Protein AF-A0A3D3KWR5-F1 (afdb_monomer)

Secondary structure (DSSP, 8-state):
-PPP--------TT-SS-GGGS-HHHHHHHHHHHHHHHHHHHHHHHHHH-GGGGG-HHHHHHHHHHHHHHHHHHHS-GGGS-GGGGGHHHHHHHHHHHHHHHHT-TT-GGGGGGGHHHHHHHHHT-SSHHHHHHHHHHHHHHHHHHHHHHHT---HHHHHHHHHHHHHHHHHHHHHHHHHHHHHHHHHHHHHHHHHHHHHHHHHHHHHHHHHHHHHH-SS--EEE-TTS-EEEE-HHHHHHHHHHS-TT-SS--GGGS-EE-TTSSSBPPGGGSHHHHHHTT--EEEEEEEESSGGG-EEEEEEE-

pLDDT: mean 85.19, std 12.63, range [37.47, 97.88]

Sequence (306 aa):
MSEPAAWTTGRLKFFRRPFHEYRLTDRVALSQTPLFVTTILTAFLMWAFFPGTMDNPLFVAFLVSQLGIMALCYVVPWDRLPYTSFLVIPLLDFVSIAVGKEGGQESLTGLSLLAVFPVIWLCASGYYPKASLWLSFLGPLAIIWVPLILRGDISGPSLAKSLLVPVMMLGIGVSVSVLTLSMMRQQRILEEKDDQLQASLRGTRRQEALLNSVLETVHLGVLAVDADGHDILMNRKQRANHELATPTDIEDPNESQLLVFAADRTTPVPVEDRPVRRAVLGETFTDYLVWLGAGKKQRAITTSAR

Solvent-accessible surface area (backbone atoms only — not comparable to full-atom values): 16985 Å² total; per-residue (Å²): 139,81,82,80,80,75,81,74,72,79,69,55,87,86,54,90,60,65,72,84,78,49,56,62,35,56,42,50,37,60,68,46,41,64,53,51,54,51,47,52,52,49,52,51,51,35,57,73,77,40,51,75,41,68,73,27,67,39,26,46,49,19,55,53,45,52,52,50,52,56,48,47,29,69,72,47,66,49,81,80,46,65,84,71,59,70,62,53,53,42,56,51,46,44,55,33,44,32,40,25,44,70,23,51,51,91,84,44,75,64,50,68,57,57,50,50,48,36,25,48,49,43,19,53,66,61,54,62,59,69,57,28,42,51,47,17,26,51,44,52,36,44,52,52,48,52,61,39,63,75,72,64,70,84,44,77,75,58,55,61,64,56,47,51,58,18,52,50,35,30,51,52,19,50,52,40,30,52,53,41,51,49,49,56,50,52,51,52,54,50,53,54,49,50,54,52,52,54,52,50,53,54,50,52,54,49,52,52,51,50,52,53,52,52,54,46,69,39,94,55,60,44,76,40,62,43,86,88,62,50,82,75,42,69,24,59,44,27,47,56,50,46,62,47,13,46,49,94,90,46,98,80,64,54,84,80,61,40,38,43,16,31,87,82,66,72,50,67,52,54,61,77,74,30,72,66,50,29,40,50,73,66,45,71,47,71,74,47,59,34,24,31,28,64,77,96,70,49,42,81,44,72,42,68,38,122

Foldseek 3Di:
DDDDPDPPPPPPVVDPDDLVPDDQLVNLLVLLVVLLVVLVVVVVCCCVPPVVLVVQVLLVQLNVLSVVLSVCSNPPPCVPDDVCVSLVSLVSNLVSLLSNVVSRPPPDPPSLVSNLSSLLVLLLVLPPLVVSLVCLQVSSLCSQVVVCVVVVVDDPVSVVVSRPSSVVSSVSSVVSNCVNVVVVVVVVVVVVVVVVVVVVVVVVVVVVVVVLVVQQPDCDWDFDADLVLHTPDTHPNVVVLQVQQDDPVDPDDDQQRGNKAAPVSPHHDHSCRRQSNCQSVVDFDFQHWIWGHDDPSIDIDGGGHD

Mean predicted aligned error: 12.83 Å

Structure (mmCIF, N/CA/C/O backbone):
data_AF-A0A3D3KWR5-F1
#
_entry.id   AF-A0A3D3KWR5-F1
#
loop_
_atom_site.group_PDB
_atom_site.id
_atom_site.type_symbol
_atom_site.label_atom_id
_atom_site.label_alt_id
_atom_site.label_comp_id
_atom_site.label_asym_id
_atom_site.label_entity_id
_atom_site.label_seq_id
_atom_site.pdbx_PDB_ins_code
_atom_site.Cartn_x
_atom_site.Cartn_y
_atom_site.Cartn_z
_atom_site.occupancy
_atom_site.B_iso_or_equiv
_atom_site.auth_seq_id
_atom_site.auth_comp_id
_atom_site.auth_asym_id
_atom_site.auth_atom_id
_atom_site.pdbx_PDB_model_num
ATOM 1 N N . MET A 1 1 ? -20.041 21.726 22.119 1.00 37.47 1 MET A N 1
ATOM 2 C CA . MET A 1 1 ? -20.013 20.511 21.278 1.00 37.47 1 MET A CA 1
ATOM 3 C C . MET A 1 1 ? -19.309 20.875 19.984 1.00 37.47 1 MET A C 1
ATOM 5 O O . MET A 1 1 ? -19.924 21.442 19.096 1.00 37.47 1 MET A O 1
ATOM 9 N N . SER A 1 2 ? -17.993 20.699 19.954 1.00 39.31 2 SER A N 1
ATOM 10 C CA . SER A 1 2 ? -17.133 21.019 18.815 1.00 39.31 2 SER A CA 1
ATOM 11 C C . SER A 1 2 ? -17.016 19.787 17.921 1.00 39.31 2 SER A C 1
ATOM 13 O O . SER A 1 2 ? -16.546 18.744 18.372 1.00 39.31 2 SER A O 1
ATOM 15 N N . GLU A 1 3 ? -17.481 19.896 16.677 1.00 39.09 3 GLU A N 1
ATOM 16 C CA . GLU A 1 3 ? -17.301 18.861 15.659 1.00 39.09 3 GLU A CA 1
ATOM 17 C C . GLU A 1 3 ? -15.805 18.570 15.448 1.00 39.09 3 GLU A C 1
ATOM 19 O O . GLU A 1 3 ? -15.010 19.511 15.336 1.00 39.09 3 GLU A O 1
ATOM 24 N N . PRO A 1 4 ? -15.376 17.298 15.376 1.00 47.47 4 PRO A N 1
ATOM 25 C CA . PRO A 1 4 ? -14.013 16.988 14.990 1.00 47.47 4 PRO A CA 1
ATOM 26 C C . PRO A 1 4 ? -13.858 17.268 13.494 1.00 47.47 4 PRO A C 1
ATOM 28 O O . PRO A 1 4 ? -14.532 16.664 12.660 1.00 47.47 4 PRO A O 1
ATOM 31 N N . ALA A 1 5 ? -12.957 18.197 13.169 1.00 42.09 5 ALA A N 1
ATOM 32 C CA . ALA A 1 5 ? -12.551 18.516 11.811 1.00 42.09 5 ALA A CA 1
ATOM 33 C C . ALA A 1 5 ? -12.189 17.227 11.059 1.00 42.09 5 ALA A C 1
ATOM 35 O O . ALA A 1 5 ? -11.158 16.600 11.312 1.00 42.09 5 ALA A O 1
ATOM 36 N N . ALA A 1 6 ? -13.066 16.824 10.139 1.00 42.78 6 ALA A N 1
ATOM 37 C CA . ALA A 1 6 ? -12.777 15.783 9.178 1.00 42.78 6 ALA A CA 1
ATOM 38 C C . ALA A 1 6 ? -11.551 16.231 8.382 1.00 42.78 6 ALA A C 1
ATOM 40 O O . ALA A 1 6 ? -11.602 17.207 7.631 1.00 42.78 6 ALA A O 1
ATOM 41 N N . TRP A 1 7 ? -10.440 15.528 8.580 1.00 42.09 7 TRP A N 1
ATOM 42 C CA . TRP A 1 7 ? -9.251 15.634 7.756 1.00 42.09 7 TRP A CA 1
ATOM 43 C C . TRP A 1 7 ? -9.660 15.294 6.326 1.00 42.09 7 TRP A C 1
ATOM 45 O O . TRP A 1 7 ? -9.734 14.129 5.934 1.00 42.09 7 TRP A O 1
ATOM 55 N N . THR A 1 8 ? -9.981 16.325 5.550 1.00 43.75 8 THR A N 1
ATOM 56 C CA . THR A 1 8 ? -10.157 16.252 4.109 1.00 43.75 8 THR A CA 1
ATOM 57 C C . THR A 1 8 ? -8.791 15.938 3.524 1.00 43.75 8 THR A C 1
ATOM 59 O O . THR A 1 8 ? -8.021 16.806 3.125 1.00 43.75 8 THR A O 1
ATOM 62 N N . THR A 1 9 ? -8.458 14.647 3.532 1.00 48.75 9 THR A N 1
ATOM 63 C CA . THR A 1 9 ? -7.358 14.091 2.756 1.00 48.75 9 THR A CA 1
ATOM 64 C C . THR A 1 9 ? -7.493 14.650 1.351 1.00 48.75 9 THR A C 1
ATOM 66 O O . THR A 1 9 ? -8.523 14.480 0.694 1.00 48.75 9 THR A O 1
ATOM 69 N N . GLY A 1 10 ? -6.488 15.423 0.940 1.00 40.88 10 GLY A N 1
ATOM 70 C CA . GLY A 1 10 ? -6.470 16.090 -0.347 1.00 40.88 10 GLY A CA 1
ATOM 71 C C . GLY A 1 10 ? -6.706 15.063 -1.441 1.00 40.88 10 GLY A C 1
ATOM 72 O O . GLY A 1 10 ? -5.797 14.327 -1.820 1.00 40.88 10 GLY A O 1
ATOM 73 N N . ARG A 1 11 ? -7.942 14.999 -1.948 1.00 42.41 11 ARG A N 1
ATOM 74 C CA . ARG A 1 11 ? -8.259 14.285 -3.177 1.00 42.41 11 ARG A CA 1
ATOM 75 C C . ARG A 1 11 ? -7.504 15.008 -4.281 1.00 42.41 11 ARG A C 1
ATOM 77 O O . ARG A 1 11 ? -8.009 15.962 -4.870 1.00 42.41 11 ARG A O 1
ATOM 84 N N . LEU A 1 12 ? -6.291 14.547 -4.574 1.00 46.06 12 LEU A N 1
ATOM 85 C CA . LEU A 1 12 ? -5.715 14.703 -5.901 1.00 46.06 12 LEU A CA 1
ATOM 86 C C . LEU A 1 12 ? -6.817 14.258 -6.867 1.00 46.06 12 LEU A C 1
ATOM 88 O O . LEU A 1 12 ? -7.205 13.091 -6.850 1.00 46.06 12 LEU A O 1
ATOM 92 N N . LYS A 1 13 ? -7.373 15.190 -7.658 1.00 48.12 13 LYS A N 1
ATOM 93 C CA . LYS A 1 13 ? -8.540 14.961 -8.542 1.00 48.12 13 LYS A CA 1
ATOM 94 C C . LYS A 1 13 ? -8.387 13.739 -9.466 1.00 48.12 13 LYS A C 1
ATOM 96 O O . LYS A 1 13 ? -9.380 13.264 -10.009 1.00 48.12 13 LYS A O 1
ATOM 101 N N . PHE A 1 14 ? -7.163 13.238 -9.620 1.00 47.75 14 PHE A N 1
ATOM 102 C CA . PHE A 1 14 ? -6.792 12.059 -10.390 1.00 47.75 14 PHE A CA 1
ATOM 103 C C . PHE A 1 14 ? -7.200 10.719 -9.742 1.00 47.75 14 PHE A C 1
ATOM 105 O O . PHE A 1 14 ? -7.522 9.775 -10.455 1.00 47.75 14 PHE A O 1
ATOM 112 N N . PHE A 1 15 ? -7.262 10.625 -8.409 1.00 51.59 15 PHE A N 1
ATOM 113 C CA . PHE A 1 15 ? -7.594 9.384 -7.698 1.00 51.59 15 PHE A CA 1
ATOM 114 C C . PHE A 1 15 ? -9.001 9.468 -7.098 1.00 51.59 15 PHE A C 1
ATOM 116 O O . PHE A 1 15 ? -9.199 9.897 -5.963 1.00 51.59 15 PHE A O 1
ATOM 123 N N . ARG A 1 16 ? -10.011 9.061 -7.881 1.00 56.72 16 ARG A N 1
ATOM 124 C CA . ARG A 1 16 ? -11.426 9.049 -7.451 1.00 56.72 16 ARG A CA 1
ATOM 125 C C . ARG A 1 16 ? -11.724 8.050 -6.322 1.00 56.72 16 ARG A C 1
ATOM 127 O O . ARG A 1 16 ? -12.740 8.210 -5.650 1.00 56.72 16 ARG A O 1
ATOM 134 N N . ARG A 1 17 ? -10.859 7.051 -6.122 1.00 62.34 17 ARG A N 1
ATOM 135 C CA . ARG A 1 17 ? -10.937 6.025 -5.071 1.00 62.34 17 ARG A CA 1
ATOM 136 C C . ARG A 1 17 ? -9.551 5.772 -4.464 1.00 62.34 17 ARG A C 1
ATOM 138 O O . ARG A 1 17 ? -8.560 5.929 -5.187 1.00 62.34 17 ARG A O 1
ATOM 145 N N . PRO A 1 18 ? -9.460 5.388 -3.179 1.00 69.69 18 PRO A N 1
ATOM 146 C CA . PRO A 1 18 ? -8.235 4.868 -2.581 1.00 69.69 18 PRO A CA 1
ATOM 147 C C . PRO A 1 18 ? -7.641 3.721 -3.408 1.00 69.69 18 PRO A C 1
ATOM 149 O O . PRO A 1 18 ? -8.365 2.857 -3.896 1.00 69.69 18 PRO A O 1
ATOM 152 N N . PHE A 1 19 ? -6.312 3.684 -3.550 1.00 71.38 19 PHE A N 1
ATOM 153 C CA . PHE A 1 19 ? -5.614 2.710 -4.405 1.00 71.38 19 PHE A CA 1
ATOM 154 C C . PHE A 1 19 ? -5.968 1.243 -4.084 1.00 71.38 19 PHE A C 1
ATOM 156 O O . PHE A 1 19 ? -6.047 0.414 -4.985 1.00 71.38 19 PHE A O 1
ATOM 163 N N . HIS A 1 20 ? -6.236 0.926 -2.814 1.00 70.00 20 HIS A N 1
ATOM 164 C CA . HIS A 1 20 ? -6.565 -0.426 -2.356 1.00 70.00 20 HIS A CA 1
ATOM 165 C C . HIS A 1 20 ? -7.979 -0.903 -2.741 1.00 70.00 20 HIS A C 1
ATOM 167 O O . HIS A 1 20 ? -8.218 -2.108 -2.729 1.00 70.00 20 HIS A O 1
ATOM 173 N N . GLU A 1 21 ? -8.894 0.001 -3.112 1.00 76.31 21 GLU A N 1
ATOM 174 C CA . GLU A 1 21 ? -10.263 -0.344 -3.535 1.00 76.31 21 GLU A CA 1
ATOM 175 C C . GLU A 1 21 ? -10.347 -0.799 -5.001 1.00 76.31 21 GLU A C 1
ATOM 177 O O . GLU A 1 21 ? -11.367 -1.340 -5.435 1.00 76.31 21 GLU A O 1
ATOM 182 N N . TYR A 1 22 ? -9.296 -0.571 -5.789 1.00 79.31 22 TYR A N 1
ATOM 183 C CA . TYR A 1 22 ? -9.244 -1.008 -7.181 1.00 79.31 22 TYR A CA 1
ATOM 184 C C . TYR A 1 22 ? -8.987 -2.517 -7.293 1.00 79.31 22 TYR A C 1
ATOM 186 O O . TYR A 1 22 ? -8.358 -3.136 -6.423 1.00 79.31 22 TYR A O 1
ATOM 194 N N . ARG A 1 23 ? -9.429 -3.116 -8.408 1.00 85.06 23 ARG A N 1
ATOM 195 C CA . ARG A 1 23 ? -9.061 -4.497 -8.763 1.00 85.06 23 ARG A CA 1
ATOM 196 C C . ARG A 1 23 ? -7.543 -4.609 -8.890 1.00 85.06 23 ARG A C 1
ATOM 198 O O . ARG A 1 23 ? -6.873 -3.606 -9.151 1.00 85.06 23 ARG A O 1
ATOM 205 N N . LEU A 1 24 ? -6.981 -5.803 -8.693 1.00 86.25 24 LEU A N 1
ATOM 206 C CA . LEU A 1 24 ? -5.528 -5.969 -8.774 1.00 86.25 24 LEU A CA 1
ATOM 207 C C . LEU A 1 24 ? -5.011 -5.587 -10.167 1.00 86.25 24 LEU A C 1
ATOM 209 O O . LEU A 1 24 ? -4.000 -4.902 -10.265 1.00 86.25 24 LEU A O 1
ATOM 213 N N . THR A 1 25 ? -5.751 -5.932 -11.223 1.00 88.75 25 THR A N 1
ATOM 214 C CA . THR A 1 25 ? -5.457 -5.530 -12.610 1.00 88.75 25 THR A CA 1
ATOM 215 C C . THR A 1 25 ? -5.321 -4.016 -12.767 1.00 88.75 25 THR A C 1
ATOM 217 O O . THR A 1 25 ? -4.331 -3.528 -13.308 1.00 88.75 25 THR A O 1
ATOM 220 N N . ASP A 1 26 ? -6.276 -3.262 -12.225 1.00 87.31 26 ASP A N 1
ATOM 221 C CA . ASP A 1 26 ? -6.306 -1.804 -12.336 1.00 87.31 26 ASP A CA 1
ATOM 222 C C . ASP A 1 26 ? -5.158 -1.178 -11.537 1.00 87.31 26 ASP A C 1
ATOM 224 O O . ASP A 1 26 ? -4.536 -0.221 -11.992 1.00 87.31 26 ASP A O 1
ATOM 228 N N . ARG A 1 27 ? -4.830 -1.745 -10.368 1.00 89.31 27 ARG A N 1
ATOM 229 C CA . ARG A 1 27 ? -3.675 -1.320 -9.564 1.00 89.31 27 ARG A CA 1
ATOM 230 C C . ARG A 1 27 ? -2.364 -1.512 -10.314 1.00 89.31 27 ARG A C 1
ATOM 232 O O . ARG A 1 27 ? -1.563 -0.586 -10.355 1.00 89.31 27 ARG A O 1
ATOM 239 N N . VAL A 1 28 ? -2.165 -2.683 -10.919 1.00 91.75 28 VAL A N 1
ATOM 240 C CA . VAL A 1 28 ? -0.962 -3.008 -11.702 1.00 91.75 28 VAL A CA 1
ATOM 241 C C . VAL A 1 28 ? -0.824 -2.053 -12.894 1.00 91.75 28 VAL A C 1
ATOM 243 O O . VAL A 1 28 ? 0.247 -1.487 -13.111 1.00 91.75 28 VAL A O 1
ATOM 246 N N . ALA A 1 29 ? -1.913 -1.789 -13.618 1.00 91.81 29 ALA A N 1
ATOM 247 C CA . ALA A 1 29 ? -1.908 -0.831 -14.721 1.00 91.81 29 ALA A CA 1
ATOM 248 C C . ALA A 1 29 ? -1.644 0.616 -14.262 1.00 91.81 29 ALA A C 1
ATOM 250 O O . ALA A 1 29 ? -0.841 1.329 -14.874 1.00 91.81 29 ALA A O 1
ATOM 251 N N . LEU A 1 30 ? -2.261 1.056 -13.158 1.00 91.38 30 LEU A N 1
ATOM 252 C CA . LEU A 1 30 ? -1.996 2.377 -12.580 1.00 91.38 30 LEU A CA 1
ATOM 253 C C . LEU A 1 30 ? -0.536 2.525 -12.140 1.00 91.38 30 LEU A C 1
ATOM 255 O O . LEU A 1 30 ? 0.043 3.590 -12.339 1.00 91.38 30 LEU A O 1
ATOM 259 N N . SER A 1 31 ? 0.069 1.474 -11.582 1.00 92.19 31 SER A N 1
ATOM 260 C CA . SER A 1 31 ? 1.486 1.470 -11.205 1.00 92.19 31 SER A CA 1
ATOM 261 C C . SER A 1 31 ? 2.422 1.600 -12.411 1.00 92.19 31 SER A C 1
ATOM 263 O O . SER A 1 31 ? 3.430 2.294 -12.297 1.00 92.19 31 SER A O 1
ATOM 265 N N . GLN A 1 32 ? 2.071 1.026 -13.570 1.00 95.44 32 GLN A N 1
ATOM 266 C CA . GLN A 1 32 ? 2.864 1.148 -14.805 1.00 95.44 32 GLN A CA 1
ATOM 267 C C . GLN A 1 32 ? 2.669 2.490 -15.530 1.00 95.44 32 GLN A C 1
ATOM 269 O O . GLN A 1 32 ? 3.512 2.917 -16.323 1.00 95.44 32 GLN A O 1
ATOM 274 N N . THR A 1 33 ? 1.556 3.182 -15.274 1.00 94.06 33 THR A N 1
ATOM 275 C CA . THR A 1 33 ? 1.160 4.389 -16.018 1.00 94.06 33 THR A CA 1
ATOM 276 C C . THR A 1 33 ? 2.229 5.494 -16.014 1.00 94.06 33 THR A C 1
ATOM 278 O O . THR A 1 33 ? 2.504 6.021 -17.091 1.00 94.06 33 THR A O 1
ATOM 281 N N . PRO A 1 34 ? 2.886 5.847 -14.888 1.00 95.38 34 PRO A N 1
ATOM 282 C CA . PRO A 1 34 ? 3.910 6.892 -14.885 1.00 95.38 34 PRO A CA 1
ATOM 283 C C . PRO A 1 34 ? 5.097 6.586 -15.806 1.00 95.38 34 PRO A C 1
ATOM 285 O O . PRO A 1 34 ? 5.518 7.461 -16.566 1.00 95.38 34 PRO A O 1
ATOM 288 N N . LEU A 1 35 ? 5.598 5.345 -15.793 1.00 95.94 35 LEU A N 1
ATOM 289 C CA . LEU A 1 35 ? 6.688 4.920 -16.675 1.00 95.94 35 LEU A CA 1
ATOM 290 C C . LEU A 1 35 ? 6.253 4.965 -18.141 1.00 95.94 35 LEU A C 1
ATOM 292 O O . LEU A 1 35 ? 6.972 5.496 -18.986 1.00 95.94 35 LEU A O 1
ATOM 296 N N . PHE A 1 36 ? 5.055 4.466 -18.440 1.00 96.50 36 PHE A N 1
ATOM 297 C CA . PHE A 1 36 ? 4.532 4.431 -19.801 1.00 96.50 36 PHE A CA 1
ATOM 298 C C . PHE A 1 36 ? 4.280 5.829 -20.375 1.00 96.50 36 PHE A C 1
ATOM 300 O O . PHE A 1 36 ? 4.693 6.121 -21.494 1.00 96.50 36 PHE A O 1
ATOM 307 N N . VAL A 1 37 ? 3.685 6.736 -19.595 1.00 96.06 37 VAL A N 1
ATOM 308 C CA . VAL A 1 37 ? 3.486 8.138 -19.999 1.00 96.06 37 VAL A CA 1
ATOM 309 C C . VAL A 1 37 ? 4.830 8.826 -20.231 1.00 96.06 37 VAL A C 1
ATOM 311 O O . VAL A 1 37 ? 5.008 9.504 -21.243 1.00 96.06 37 VAL A O 1
ATOM 314 N N . THR A 1 38 ? 5.803 8.608 -19.343 1.00 94.19 38 THR A N 1
ATOM 315 C CA . THR A 1 38 ? 7.155 9.163 -19.511 1.00 94.19 38 THR A CA 1
ATOM 316 C C . THR A 1 38 ? 7.858 8.567 -20.738 1.00 94.19 38 THR A C 1
ATOM 318 O O . THR A 1 38 ? 8.580 9.273 -21.440 1.00 94.19 38 THR A O 1
ATOM 321 N N . THR A 1 39 ? 7.605 7.295 -21.057 1.00 94.12 39 THR A N 1
ATOM 322 C CA . THR A 1 39 ? 8.112 6.630 -22.268 1.00 94.12 39 THR A CA 1
ATOM 323 C C . THR A 1 39 ? 7.506 7.227 -23.532 1.00 94.12 39 THR A C 1
ATOM 325 O O . THR A 1 39 ? 8.247 7.523 -24.463 1.00 94.12 39 THR A O 1
ATOM 328 N N . ILE A 1 40 ? 6.192 7.475 -23.564 1.00 95.25 40 ILE A N 1
ATOM 329 C CA . ILE A 1 40 ? 5.532 8.150 -24.694 1.00 95.25 40 ILE A CA 1
ATOM 330 C C . ILE A 1 40 ? 6.121 9.546 -24.895 1.00 95.25 40 ILE A C 1
ATOM 332 O O . ILE A 1 40 ? 6.446 9.921 -26.020 1.00 95.25 40 ILE A O 1
ATOM 336 N N . LEU A 1 41 ? 6.304 10.303 -23.810 1.00 93.31 41 LEU A N 1
ATOM 337 C CA . LEU A 1 41 ? 6.945 11.613 -23.876 1.00 93.31 41 LEU A CA 1
ATOM 338 C C . LEU A 1 41 ? 8.378 11.506 -24.412 1.00 93.31 41 LEU A C 1
ATOM 340 O O . LEU A 1 41 ? 8.762 12.274 -25.289 1.00 93.31 41 LEU A O 1
ATOM 344 N N . THR A 1 42 ? 9.151 10.532 -23.930 1.00 90.50 42 THR A N 1
ATOM 345 C CA . THR A 1 42 ? 10.513 10.270 -24.416 1.00 90.50 42 THR A CA 1
ATOM 346 C C . THR A 1 42 ? 10.504 9.944 -25.908 1.00 90.50 42 THR A C 1
ATOM 348 O O . THR A 1 42 ? 11.283 10.523 -26.657 1.00 90.50 42 THR A O 1
ATOM 351 N N . ALA A 1 43 ? 9.592 9.085 -26.368 1.00 92.00 43 ALA A N 1
ATOM 352 C CA . ALA A 1 43 ? 9.442 8.737 -27.777 1.00 92.00 43 ALA A CA 1
ATOM 353 C C . ALA A 1 43 ? 9.110 9.966 -28.634 1.00 92.00 43 ALA A C 1
ATOM 355 O O . ALA A 1 43 ? 9.734 10.179 -29.671 1.00 92.00 43 ALA A O 1
ATOM 356 N N . PHE A 1 44 ? 8.177 10.806 -28.179 1.00 93.12 44 PHE A N 1
ATOM 357 C CA . PHE A 1 44 ? 7.809 12.041 -28.867 1.00 93.12 44 PHE A CA 1
ATOM 358 C C . PHE A 1 44 ? 8.991 13.013 -28.975 1.00 93.12 44 PHE A C 1
ATOM 360 O O . PHE A 1 44 ? 9.269 13.526 -30.057 1.00 93.12 44 PHE A O 1
ATOM 367 N N . LEU A 1 45 ? 9.723 13.227 -27.877 1.00 90.25 45 LEU A N 1
ATOM 368 C CA . LEU A 1 45 ? 10.914 14.080 -27.874 1.00 90.25 45 LEU A CA 1
ATOM 369 C C . LEU A 1 45 ? 12.008 13.525 -28.794 1.00 90.25 45 LEU A C 1
ATOM 371 O O . LEU A 1 45 ? 12.656 14.295 -29.499 1.00 90.25 45 LEU A O 1
ATOM 375 N N . MET A 1 46 ? 12.201 12.205 -28.827 1.00 88.38 46 MET A N 1
ATOM 376 C CA . MET A 1 46 ? 13.179 11.582 -29.723 1.00 88.38 46 MET A CA 1
ATOM 377 C C . MET A 1 46 ? 12.799 11.748 -31.180 1.00 88.38 46 MET A C 1
ATOM 379 O O . MET A 1 46 ? 13.625 12.165 -31.980 1.00 88.38 46 MET A O 1
ATOM 383 N N . TRP A 1 47 ? 11.538 11.512 -31.515 1.00 91.12 47 TRP A N 1
ATOM 384 C CA . TRP A 1 47 ? 11.050 11.726 -32.867 1.00 91.12 47 TRP A CA 1
ATOM 385 C C . TRP A 1 47 ? 11.208 13.186 -33.321 1.00 91.12 47 TRP A C 1
ATOM 387 O O . TRP A 1 47 ? 11.612 13.432 -34.455 1.00 91.12 47 TRP A O 1
ATOM 397 N N . ALA A 1 48 ? 10.942 14.149 -32.432 1.00 92.06 48 ALA A N 1
ATOM 398 C CA . ALA A 1 48 ? 10.987 15.573 -32.753 1.00 92.06 48 ALA A CA 1
ATOM 399 C C . ALA A 1 48 ? 12.413 16.142 -32.884 1.00 92.06 48 ALA A C 1
ATOM 401 O O . ALA A 1 48 ? 12.662 16.957 -33.770 1.00 92.06 48 ALA A O 1
ATOM 402 N N . PHE A 1 49 ? 13.338 15.750 -32.000 1.00 89.25 49 PHE A N 1
ATOM 403 C CA . PHE A 1 49 ? 14.673 16.362 -31.909 1.00 89.25 49 PHE A CA 1
ATOM 404 C C . PHE A 1 49 ? 15.808 15.473 -32.432 1.00 89.25 49 PHE A C 1
ATOM 406 O O . PHE A 1 49 ? 16.847 15.991 -32.833 1.00 89.25 49 PHE A O 1
ATOM 413 N N . PHE A 1 50 ? 15.621 14.151 -32.446 1.00 87.31 50 PHE A N 1
ATOM 414 C CA . PHE A 1 50 ? 16.637 13.166 -32.832 1.00 87.31 50 PHE A CA 1
ATOM 415 C C . PHE A 1 50 ? 16.022 12.056 -33.702 1.00 87.31 50 PHE A C 1
ATOM 417 O O . PHE A 1 50 ? 16.039 10.885 -33.315 1.00 87.31 50 PHE A O 1
ATOM 424 N N . PRO A 1 51 ? 15.466 12.386 -34.883 1.00 84.69 51 PRO A N 1
ATOM 425 C CA . PRO A 1 51 ? 14.722 11.422 -35.693 1.00 84.69 51 PRO A CA 1
ATOM 426 C C . PRO A 1 51 ? 15.551 10.185 -36.073 1.00 84.69 51 PRO A C 1
ATOM 428 O O . PRO A 1 51 ? 15.000 9.092 -36.110 1.00 84.69 51 PRO A O 1
ATOM 431 N N . GLY A 1 52 ? 16.874 10.316 -36.244 1.00 86.12 52 GLY A N 1
ATOM 432 C CA . GLY A 1 52 ? 17.764 9.179 -36.526 1.00 86.12 52 GLY A CA 1
ATOM 433 C C . GLY A 1 52 ? 17.830 8.123 -35.410 1.00 86.12 52 GLY A C 1
ATOM 434 O O . GLY A 1 52 ? 18.169 6.974 -35.673 1.00 86.12 52 GLY A O 1
ATOM 435 N N . THR A 1 53 ? 17.450 8.458 -34.172 1.00 86.31 53 THR A N 1
ATOM 436 C CA . THR A 1 53 ? 17.334 7.474 -33.081 1.00 86.31 53 THR A CA 1
ATOM 437 C C . THR A 1 53 ? 16.187 6.490 -33.329 1.00 86.31 53 THR A C 1
ATOM 439 O O . THR A 1 53 ? 16.258 5.344 -32.890 1.00 86.31 53 THR A O 1
ATOM 442 N N . MET A 1 54 ? 15.148 6.899 -34.068 1.00 86.44 54 MET A N 1
ATOM 443 C CA . MET A 1 54 ? 14.027 6.021 -34.426 1.00 86.44 54 MET A CA 1
ATOM 444 C C . MET A 1 54 ? 14.409 4.943 -35.443 1.00 86.44 54 MET A C 1
ATOM 446 O O . MET A 1 54 ? 13.741 3.914 -35.500 1.00 86.44 54 MET A O 1
ATOM 450 N N . ASP A 1 55 ? 15.499 5.133 -36.187 1.00 89.44 55 ASP A N 1
ATOM 451 C CA . ASP A 1 55 ? 16.014 4.124 -37.118 1.00 89.44 55 ASP A CA 1
ATOM 452 C C . ASP A 1 55 ? 16.777 3.004 -36.389 1.00 89.44 55 ASP A C 1
ATOM 454 O O . ASP A 1 55 ? 17.064 1.954 -36.968 1.00 89.44 55 ASP A O 1
ATOM 458 N N . ASN A 1 56 ? 17.102 3.192 -35.102 1.00 90.94 56 ASN A N 1
ATOM 459 C CA . ASN A 1 56 ? 17.806 2.186 -34.320 1.00 90.94 56 ASN A CA 1
ATOM 460 C C . ASN A 1 56 ? 16.842 1.070 -33.865 1.00 90.94 56 ASN A C 1
ATOM 462 O O . ASN A 1 56 ? 15.934 1.328 -33.063 1.00 90.94 56 ASN A O 1
ATOM 466 N N . PRO A 1 57 ? 17.064 -0.196 -34.275 1.00 93.50 57 PRO A N 1
ATOM 467 C CA . PRO A 1 57 ? 16.170 -1.300 -33.932 1.00 93.50 57 PRO A CA 1
ATOM 468 C C . PRO A 1 57 ? 16.055 -1.536 -32.421 1.00 93.50 57 PRO A C 1
ATOM 470 O O . PRO A 1 57 ? 15.003 -1.969 -31.953 1.00 93.50 57 PRO A O 1
ATOM 473 N N . LEU A 1 58 ? 17.092 -1.224 -31.636 1.00 92.38 58 LEU A N 1
ATOM 474 C CA . LEU A 1 58 ? 17.052 -1.368 -30.178 1.00 92.38 58 LEU A CA 1
ATOM 475 C C . LEU A 1 58 ? 16.139 -0.322 -29.529 1.00 92.38 58 LEU A C 1
ATOM 477 O O . LEU A 1 58 ? 15.408 -0.635 -28.590 1.00 92.38 58 LEU A O 1
ATOM 481 N N . PHE A 1 59 ? 16.120 0.906 -30.052 1.00 92.25 59 PHE A N 1
ATOM 482 C CA . PHE A 1 59 ? 15.227 1.939 -29.536 1.00 92.25 59 PHE A CA 1
ATOM 483 C C . PHE A 1 59 ? 13.762 1.607 -29.851 1.00 92.25 59 PHE A C 1
ATOM 485 O O . PHE A 1 59 ? 12.899 1.690 -28.976 1.00 92.25 59 PHE A O 1
ATOM 492 N N . VAL A 1 60 ? 13.489 1.123 -31.066 1.00 94.00 60 VAL A N 1
ATOM 493 C CA . VAL A 1 60 ? 12.156 0.627 -31.442 1.00 94.00 60 VAL A CA 1
ATOM 494 C C . VAL A 1 60 ? 11.749 -0.571 -30.577 1.00 94.00 60 VAL A C 1
ATOM 496 O O . VAL A 1 60 ? 10.621 -0.609 -30.083 1.00 94.00 60 VAL A O 1
ATOM 499 N N . ALA A 1 61 ? 12.660 -1.517 -30.323 1.00 95.81 61 ALA A N 1
ATOM 500 C CA . ALA A 1 61 ? 12.402 -2.660 -29.447 1.00 95.81 61 ALA A CA 1
ATOM 501 C C . ALA A 1 61 ? 12.022 -2.225 -28.022 1.00 95.81 61 ALA A C 1
ATOM 503 O O . ALA A 1 61 ? 11.096 -2.788 -27.438 1.00 95.81 61 ALA A O 1
ATOM 504 N N . PHE A 1 62 ? 12.666 -1.186 -27.483 1.00 95.06 62 PHE A N 1
ATOM 505 C CA . PHE A 1 62 ? 12.276 -0.578 -26.211 1.00 95.06 62 PHE A CA 1
ATOM 506 C C . PHE A 1 62 ? 10.838 -0.050 -26.241 1.00 95.06 62 PHE A C 1
ATOM 508 O O . PHE A 1 62 ? 10.035 -0.449 -25.398 1.00 95.06 62 PHE A O 1
ATOM 515 N N . LEU A 1 63 ? 10.466 0.758 -27.236 1.00 95.56 63 LEU A N 1
ATOM 516 C CA . LEU A 1 63 ? 9.105 1.300 -27.337 1.00 95.56 63 LEU A CA 1
ATOM 517 C C . LEU A 1 63 ? 8.044 0.199 -27.466 1.00 95.56 63 LEU A C 1
ATOM 519 O O . LEU A 1 63 ? 7.034 0.217 -26.759 1.00 95.56 63 LEU A O 1
ATOM 523 N N . VAL A 1 64 ? 8.296 -0.792 -28.326 1.00 97.25 64 VAL A N 1
ATOM 524 C CA . VAL A 1 64 ? 7.399 -1.940 -28.521 1.00 97.25 64 VAL A CA 1
ATOM 525 C C . VAL A 1 64 ? 7.290 -2.767 -27.241 1.00 97.25 64 VAL A C 1
ATOM 527 O O . VAL A 1 64 ? 6.188 -3.156 -26.856 1.00 97.25 64 VAL A O 1
ATOM 530 N N . SER A 1 65 ? 8.402 -2.998 -26.538 1.00 97.44 65 SER A N 1
ATOM 531 C CA . SER A 1 65 ? 8.390 -3.719 -25.263 1.00 97.44 65 SER A CA 1
ATOM 532 C C . SER A 1 65 ? 7.610 -2.974 -24.178 1.00 97.44 65 SER A C 1
ATOM 534 O O . SER A 1 65 ? 6.846 -3.612 -23.465 1.00 97.44 65 SER A O 1
ATOM 536 N N . GLN A 1 66 ? 7.707 -1.643 -24.089 1.00 97.38 66 GLN A N 1
ATOM 537 C CA . GLN A 1 66 ? 6.949 -0.844 -23.119 1.00 97.38 66 GLN A CA 1
ATOM 538 C C . GLN A 1 66 ? 5.446 -0.860 -23.411 1.00 97.38 66 GLN A C 1
ATOM 540 O O . GLN A 1 66 ? 4.632 -0.982 -22.493 1.00 97.38 66 GLN A O 1
ATOM 545 N N . LEU A 1 67 ? 5.068 -0.825 -24.691 1.00 97.25 67 LEU A N 1
ATOM 546 C CA . LEU A 1 67 ? 3.685 -1.039 -25.115 1.00 97.25 67 LEU A CA 1
ATOM 547 C C . LEU A 1 67 ? 3.194 -2.445 -24.745 1.00 97.25 67 LEU A C 1
ATOM 549 O O . LEU A 1 67 ? 2.100 -2.591 -24.202 1.00 97.25 67 LEU A O 1
ATOM 553 N N . GLY A 1 68 ? 4.014 -3.469 -24.991 1.00 97.88 68 GLY A N 1
ATOM 554 C CA . GLY A 1 68 ? 3.719 -4.853 -24.625 1.00 97.88 68 GLY A CA 1
ATOM 555 C C . GLY A 1 68 ? 3.556 -5.041 -23.117 1.00 97.88 68 GLY A C 1
ATOM 556 O O . GLY A 1 68 ? 2.590 -5.659 -22.683 1.00 97.88 68 GLY A O 1
ATOM 557 N N . ILE A 1 69 ? 4.443 -4.456 -22.309 1.00 97.75 69 ILE A N 1
ATOM 558 C CA . ILE A 1 69 ? 4.376 -4.500 -20.843 1.00 97.75 69 ILE A CA 1
ATOM 559 C C . ILE A 1 69 ? 3.102 -3.810 -20.341 1.00 97.75 69 ILE A C 1
ATOM 561 O O . ILE A 1 69 ? 2.377 -4.384 -19.530 1.00 97.75 69 ILE A O 1
ATOM 565 N N . MET A 1 70 ? 2.764 -2.629 -20.871 1.00 97.06 70 MET A N 1
ATOM 566 C CA . MET A 1 70 ? 1.506 -1.956 -20.534 1.00 97.06 70 MET A CA 1
ATOM 567 C C . MET A 1 70 ? 0.283 -2.804 -20.920 1.00 97.06 70 MET A C 1
ATOM 569 O O . MET A 1 70 ? -0.665 -2.914 -20.144 1.00 97.06 70 MET A O 1
ATOM 573 N N . ALA A 1 71 ? 0.302 -3.455 -22.085 1.00 96.19 71 ALA A N 1
ATOM 574 C CA . ALA A 1 71 ? -0.768 -4.365 -22.487 1.00 96.19 71 ALA A CA 1
ATOM 575 C C . ALA A 1 71 ? -0.876 -5.579 -21.544 1.00 96.19 71 ALA A C 1
ATOM 577 O O . ALA A 1 71 ? -1.982 -5.944 -21.144 1.00 96.19 71 ALA A O 1
ATOM 578 N N . LEU A 1 72 ? 0.253 -6.165 -21.126 1.00 96.06 72 LEU A N 1
ATOM 579 C CA . LEU A 1 72 ? 0.285 -7.267 -20.158 1.00 96.06 72 LEU A CA 1
ATOM 580 C C . LEU A 1 72 ? -0.367 -6.878 -18.827 1.00 96.06 72 LEU A C 1
ATOM 582 O O . LEU A 1 72 ? -1.082 -7.697 -18.251 1.00 96.06 72 LEU A O 1
ATOM 586 N N . CYS A 1 73 ? -0.197 -5.634 -18.367 1.00 94.56 73 CYS A N 1
ATOM 587 C CA . CYS A 1 73 ? -0.851 -5.149 -17.150 1.00 94.56 73 CYS A CA 1
ATOM 588 C C . CYS A 1 73 ? -2.386 -5.266 -17.207 1.00 94.56 73 CYS A C 1
ATOM 590 O O . CYS A 1 73 ? -2.993 -5.577 -16.184 1.00 94.56 73 CYS A O 1
ATOM 592 N N . TYR A 1 74 ? -3.004 -5.078 -18.380 1.00 93.88 74 TYR A N 1
ATOM 593 C CA . TYR A 1 74 ? -4.460 -5.168 -18.564 1.00 93.88 74 TYR A CA 1
ATOM 594 C C . TYR A 1 74 ? -4.959 -6.562 -18.957 1.00 93.88 74 TYR A C 1
ATOM 596 O O . TYR A 1 74 ? -6.052 -6.958 -18.558 1.00 93.88 74 TYR A O 1
ATOM 604 N N . VAL A 1 75 ? -4.193 -7.291 -19.771 1.00 93.81 75 VAL A N 1
ATOM 605 C CA . VAL A 1 75 ? -4.631 -8.567 -20.361 1.00 93.81 75 VAL A CA 1
ATOM 606 C C . VAL A 1 75 ? -4.457 -9.734 -19.389 1.00 93.81 75 VAL A C 1
ATOM 608 O O . VAL A 1 75 ? -5.266 -10.664 -19.386 1.00 93.81 75 VAL A O 1
ATOM 611 N N . VAL A 1 76 ? -3.407 -9.711 -18.565 1.00 93.81 76 VAL A N 1
ATOM 612 C CA . VAL A 1 76 ? -3.113 -10.812 -17.644 1.00 93.81 76 VAL A CA 1
ATOM 613 C C . VAL A 1 76 ? -4.092 -10.775 -16.461 1.00 93.81 76 VAL A C 1
ATOM 615 O O . VAL A 1 76 ? -4.205 -9.750 -15.786 1.00 93.81 76 VAL A O 1
ATOM 618 N N . PRO A 1 77 ? -4.786 -11.887 -16.146 1.00 91.00 77 PRO A N 1
ATOM 619 C CA . PRO A 1 77 ? -5.700 -11.951 -15.011 1.00 91.00 77 PRO A CA 1
ATOM 620 C C . PRO A 1 77 ? -4.916 -12.118 -13.703 1.00 91.00 77 PRO A C 1
ATOM 622 O O . PRO A 1 77 ? -4.857 -13.210 -13.135 1.00 91.00 77 PRO A O 1
ATOM 625 N N . TRP A 1 78 ? -4.312 -11.031 -13.218 1.00 92.25 78 TRP A N 1
ATOM 626 C CA . TRP A 1 78 ? -3.473 -11.027 -12.013 1.00 92.25 78 TRP A CA 1
ATOM 627 C C . TRP A 1 78 ? -4.189 -11.572 -10.772 1.00 92.25 78 TRP A C 1
ATOM 629 O O . TRP A 1 78 ? -3.550 -12.210 -9.944 1.00 92.25 78 TRP A O 1
ATOM 639 N N . ASP A 1 79 ? -5.513 -11.407 -10.676 1.00 88.50 79 ASP A N 1
ATOM 640 C CA . ASP A 1 79 ? -6.331 -11.939 -9.574 1.00 88.50 79 ASP A CA 1
ATOM 641 C C . ASP A 1 79 ? -6.352 -13.481 -9.509 1.00 88.50 79 ASP A C 1
ATOM 643 O O . ASP A 1 79 ? -6.707 -14.051 -8.479 1.00 88.50 79 ASP A O 1
ATOM 647 N N . ARG A 1 80 ? -6.007 -14.172 -10.607 1.00 90.69 80 ARG A N 1
ATOM 648 C CA . ARG A 1 80 ? -5.963 -15.646 -10.681 1.00 90.69 80 ARG A CA 1
ATOM 649 C C . ARG A 1 80 ? -4.567 -16.227 -10.471 1.00 90.69 80 ARG A C 1
ATOM 651 O O . ARG A 1 80 ? -4.429 -17.442 -10.348 1.00 90.69 80 ARG A O 1
ATOM 658 N N . LEU A 1 81 ? -3.540 -15.386 -10.489 1.00 90.56 81 LEU A N 1
ATOM 659 C CA . LEU A 1 81 ? -2.151 -15.789 -10.312 1.00 90.56 81 LEU A CA 1
ATOM 660 C C . LEU A 1 81 ? -1.742 -15.666 -8.837 1.00 90.56 81 LEU A C 1
ATOM 662 O O . LEU A 1 81 ? -2.443 -15.021 -8.052 1.00 90.56 81 LEU A O 1
ATOM 666 N N . PRO A 1 82 ? -0.606 -16.265 -8.429 1.00 90.56 82 PRO A N 1
ATOM 667 C CA . PRO A 1 82 ? -0.009 -15.962 -7.136 1.00 90.56 82 PRO A CA 1
ATOM 668 C C . PRO A 1 82 ? 0.102 -14.448 -6.947 1.00 90.56 82 PRO A C 1
ATOM 670 O O . PRO A 1 82 ? 0.544 -13.734 -7.845 1.00 90.56 82 PRO A O 1
ATOM 673 N N . TYR A 1 83 ? -0.287 -13.951 -5.772 1.00 86.00 83 TYR A N 1
ATOM 674 C CA . TYR A 1 83 ? -0.460 -12.513 -5.557 1.00 86.00 83 TYR A CA 1
ATOM 675 C C . TYR A 1 83 ? 0.794 -11.690 -5.898 1.00 86.00 83 TYR A C 1
ATOM 677 O O . TYR A 1 83 ? 0.678 -10.563 -6.348 1.00 86.00 83 TYR A O 1
ATOM 685 N N . THR A 1 84 ? 1.999 -12.241 -5.739 1.00 90.75 84 THR A N 1
ATOM 686 C CA . THR A 1 84 ? 3.270 -11.555 -6.025 1.00 90.75 84 THR A CA 1
ATOM 687 C C . THR A 1 84 ? 3.697 -11.594 -7.497 1.00 90.75 84 THR A C 1
ATOM 689 O O . THR A 1 84 ? 4.709 -10.987 -7.845 1.00 90.75 84 THR A O 1
ATOM 692 N N . SER A 1 85 ? 2.947 -12.256 -8.387 1.00 92.44 85 SER A N 1
ATOM 693 C CA . SER A 1 85 ? 3.302 -12.400 -9.806 1.00 92.44 85 SER A CA 1
ATOM 694 C C . SER A 1 85 ? 3.404 -11.071 -10.555 1.00 92.44 85 SER A C 1
ATOM 696 O O . SER A 1 85 ? 4.187 -10.980 -11.496 1.00 92.44 85 SER A O 1
ATOM 698 N N . PHE A 1 86 ? 2.692 -10.023 -10.128 1.00 92.88 86 PHE A N 1
ATOM 699 C CA . PHE A 1 86 ? 2.791 -8.698 -10.756 1.00 92.88 86 PHE A CA 1
ATOM 700 C C . PHE A 1 86 ? 4.188 -8.065 -10.628 1.00 92.88 86 PHE A C 1
ATOM 702 O O . PHE A 1 86 ? 4.520 -7.169 -11.398 1.00 92.88 86 PHE A O 1
ATOM 709 N N . LEU A 1 87 ? 5.036 -8.536 -9.701 1.00 93.69 87 LEU A N 1
ATOM 710 C CA . LEU A 1 87 ? 6.416 -8.056 -9.546 1.00 93.69 87 LEU A CA 1
ATOM 711 C C . LEU A 1 87 ? 7.315 -8.426 -10.735 1.00 93.69 87 LEU A C 1
ATOM 713 O O . LEU A 1 87 ? 8.419 -7.900 -10.845 1.00 93.69 87 LEU A O 1
ATOM 717 N N . VAL A 1 88 ? 6.853 -9.292 -11.643 1.00 95.06 88 VAL A N 1
ATOM 718 C CA . VAL A 1 88 ? 7.555 -9.558 -12.904 1.00 95.06 88 VAL A CA 1
ATOM 719 C C . VAL A 1 88 ? 7.593 -8.323 -13.810 1.00 95.06 88 VAL A C 1
ATOM 721 O O . VAL A 1 88 ? 8.553 -8.148 -14.550 1.00 95.06 88 VAL A O 1
ATOM 724 N N . ILE A 1 89 ? 6.590 -7.442 -13.725 1.00 96.69 89 ILE A N 1
ATOM 725 C CA . ILE A 1 89 ? 6.476 -6.245 -14.567 1.00 96.69 89 ILE A CA 1
ATOM 726 C C . ILE A 1 89 ? 7.677 -5.302 -14.396 1.00 96.69 89 ILE A C 1
ATOM 728 O O . ILE A 1 89 ? 8.394 -5.106 -15.376 1.00 96.69 89 ILE A O 1
ATOM 732 N N . PRO A 1 90 ? 8.009 -4.812 -13.184 1.00 96.12 90 PRO A N 1
ATOM 733 C CA . PRO A 1 90 ? 9.175 -3.948 -13.007 1.00 96.12 90 PRO A CA 1
ATOM 734 C C . PRO A 1 90 ? 10.512 -4.629 -13.353 1.00 96.12 90 PRO A C 1
ATOM 736 O O . PRO A 1 90 ? 11.482 -3.950 -13.686 1.00 96.12 90 PRO A O 1
ATOM 739 N N . LEU A 1 91 ? 10.589 -5.966 -13.315 1.00 95.75 91 LEU A N 1
ATOM 740 C CA . LEU A 1 91 ? 11.767 -6.695 -13.799 1.00 95.75 91 LEU A CA 1
ATOM 741 C C . LEU A 1 91 ? 11.882 -6.635 -15.327 1.00 95.75 91 LEU A C 1
ATOM 743 O O . LEU A 1 91 ? 12.973 -6.403 -15.848 1.00 95.75 91 LEU A O 1
ATOM 747 N N . LEU A 1 92 ? 10.764 -6.802 -16.040 1.00 96.94 92 LEU A N 1
ATOM 748 C CA . LEU A 1 92 ? 10.703 -6.618 -17.491 1.00 96.94 92 LEU A CA 1
ATOM 749 C C . LEU A 1 92 ? 11.005 -5.167 -17.883 1.00 96.94 92 LEU A C 1
ATOM 751 O O . LEU A 1 92 ? 11.685 -4.942 -18.883 1.00 96.94 92 LEU A O 1
ATOM 755 N N . ASP A 1 93 ? 10.582 -4.193 -17.074 1.00 96.69 93 ASP A N 1
ATOM 756 C CA . ASP A 1 93 ? 10.906 -2.784 -17.297 1.00 96.69 93 ASP A CA 1
ATOM 757 C C . ASP A 1 93 ? 12.409 -2.520 -17.241 1.00 96.69 93 ASP A C 1
ATOM 759 O O . ASP A 1 93 ? 12.924 -1.825 -18.112 1.00 96.69 93 ASP A O 1
ATOM 763 N N . PHE A 1 94 ? 13.149 -3.098 -16.287 1.00 95.69 94 PHE A N 1
ATOM 764 C CA . PHE A 1 94 ? 14.609 -2.939 -16.270 1.00 95.69 94 PHE A CA 1
ATOM 765 C C . PHE A 1 94 ? 15.265 -3.474 -17.545 1.00 95.69 94 PHE A C 1
ATOM 767 O O . PHE A 1 94 ? 16.156 -2.823 -18.090 1.00 95.69 94 PHE A O 1
ATOM 774 N N . VAL A 1 95 ? 14.816 -4.633 -18.038 1.00 95.25 95 VAL A N 1
ATOM 775 C CA . VAL A 1 95 ? 15.322 -5.219 -19.290 1.00 95.25 95 VAL A CA 1
ATOM 776 C C . VAL A 1 95 ? 14.996 -4.310 -20.473 1.00 95.25 95 VAL A C 1
ATOM 778 O O . VAL A 1 95 ? 15.869 -3.995 -21.277 1.00 95.25 95 VAL A O 1
ATOM 781 N N . SER A 1 96 ? 13.754 -3.840 -20.551 1.00 95.50 96 SER A N 1
ATOM 782 C CA . SER A 1 96 ? 13.287 -2.914 -21.580 1.00 95.50 96 SER A CA 1
ATOM 783 C C . SER A 1 96 ? 14.105 -1.615 -21.589 1.00 95.50 96 SER A C 1
ATOM 785 O O . SER A 1 96 ? 14.634 -1.219 -22.627 1.00 95.50 96 SER A O 1
ATOM 787 N N . ILE A 1 97 ? 14.298 -0.989 -20.424 1.00 93.81 97 ILE A N 1
ATOM 788 C CA . ILE A 1 97 ? 15.090 0.239 -20.265 1.00 93.81 97 ILE A CA 1
ATOM 789 C C . ILE A 1 97 ? 16.558 -0.002 -20.643 1.00 93.81 97 ILE A C 1
ATOM 791 O O . ILE A 1 97 ? 17.169 0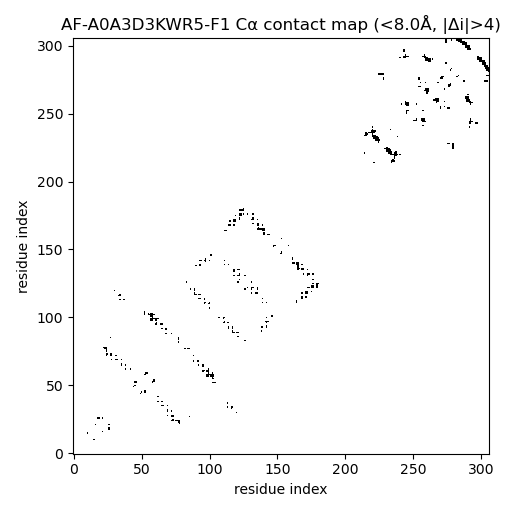.866 -21.268 1.00 93.81 97 ILE A O 1
ATOM 795 N N . ALA A 1 98 ? 17.125 -1.173 -20.320 1.00 91.50 98 ALA A N 1
ATOM 796 C CA . ALA A 1 98 ? 18.479 -1.540 -20.739 1.00 91.50 98 ALA A CA 1
ATOM 797 C C . ALA A 1 98 ? 18.619 -1.531 -22.269 1.00 91.50 98 ALA A C 1
ATOM 799 O O . ALA A 1 98 ? 19.551 -0.932 -22.803 1.00 91.50 98 ALA A O 1
ATOM 800 N N . VAL A 1 99 ? 17.658 -2.142 -22.968 1.00 91.88 99 VAL A N 1
ATOM 801 C CA . VAL A 1 99 ? 17.609 -2.180 -24.437 1.00 91.88 99 VAL A CA 1
ATOM 802 C C . VAL A 1 99 ? 17.441 -0.772 -25.017 1.00 91.88 99 VAL A C 1
ATOM 804 O O . VAL A 1 99 ? 18.151 -0.395 -25.949 1.00 91.88 99 VAL A O 1
ATOM 807 N N . GLY A 1 100 ? 16.560 0.043 -24.433 1.00 90.25 100 GLY A N 1
ATOM 808 C CA . GLY A 1 100 ? 16.316 1.413 -24.893 1.00 90.25 100 GLY A CA 1
ATOM 809 C C . GLY A 1 100 ? 17.531 2.316 -24.741 1.00 90.25 100 GLY A C 1
ATOM 810 O O . GLY A 1 100 ? 17.832 3.109 -25.631 1.00 90.25 100 GLY A O 1
ATOM 811 N N . LYS A 1 101 ? 18.266 2.165 -23.636 1.00 87.75 101 LYS A N 1
ATOM 812 C CA . LYS A 1 101 ? 19.506 2.901 -23.395 1.00 87.75 101 LYS A CA 1
ATOM 813 C C . LYS A 1 101 ? 20.568 2.588 -24.451 1.00 87.75 101 LYS A C 1
ATOM 815 O O . LYS A 1 101 ? 21.236 3.504 -24.917 1.00 87.75 101 LYS A O 1
ATOM 820 N N . GLU A 1 102 ? 20.705 1.323 -24.840 1.00 85.81 102 GLU A N 1
ATOM 821 C CA . GLU A 1 102 ? 21.641 0.914 -25.893 1.00 85.81 102 GLU A CA 1
ATOM 822 C C . GLU A 1 102 ? 21.237 1.487 -27.264 1.00 85.81 102 GLU A C 1
ATOM 824 O O . GLU A 1 102 ? 22.088 1.913 -28.045 1.00 85.81 102 GLU A O 1
ATOM 829 N N . GLY A 1 103 ? 19.930 1.565 -27.534 1.00 82.62 103 GLY A N 1
ATOM 830 C CA . GLY A 1 103 ? 19.389 2.145 -28.764 1.00 82.62 103 GLY A CA 1
ATOM 831 C C . GLY A 1 103 ? 19.464 3.674 -28.860 1.00 82.62 103 GLY A C 1
ATOM 832 O O . GLY A 1 103 ? 19.542 4.211 -29.962 1.00 82.62 103 GLY A O 1
ATOM 833 N N . GLY A 1 104 ? 19.454 4.378 -27.724 1.00 72.50 104 GLY A N 1
ATOM 834 C CA . GLY A 1 104 ? 19.361 5.842 -27.651 1.00 72.50 104 GLY A CA 1
ATOM 835 C C . GLY A 1 104 ? 20.652 6.630 -27.930 1.00 72.50 104 GLY A C 1
ATOM 836 O O . GLY A 1 104 ? 20.583 7.855 -28.013 1.00 72.50 104 GLY A O 1
ATOM 837 N N . GLN A 1 105 ? 21.804 5.954 -28.069 1.00 65.31 105 GLN A N 1
ATOM 838 C CA . GLN A 1 105 ? 23.156 6.550 -28.141 1.00 65.31 105 GLN A CA 1
ATOM 839 C C . GLN A 1 105 ? 23.495 7.488 -26.946 1.00 65.31 105 GLN A C 1
ATOM 841 O O . GLN A 1 105 ? 22.725 7.614 -25.994 1.00 65.31 105 GLN A O 1
ATOM 846 N N . GLU A 1 106 ? 24.682 8.118 -26.935 1.00 58.84 106 GLU A N 1
ATOM 847 C CA . GLU A 1 106 ? 25.180 8.975 -25.829 1.00 58.84 106 GLU A CA 1
ATOM 848 C C . GLU A 1 106 ? 24.275 10.180 -25.496 1.00 58.84 106 GLU A C 1
ATOM 850 O O . GLU A 1 106 ? 24.440 10.822 -24.458 1.00 58.84 106 GLU A O 1
ATOM 855 N N . SER A 1 107 ? 23.297 10.481 -26.353 1.00 55.44 107 SER A N 1
ATOM 856 C CA . SER A 1 107 ? 22.437 11.658 -26.260 1.00 55.44 107 SER A CA 1
ATOM 857 C C . SER A 1 107 ? 21.502 11.668 -25.046 1.00 55.44 107 SER A C 1
ATOM 859 O O . S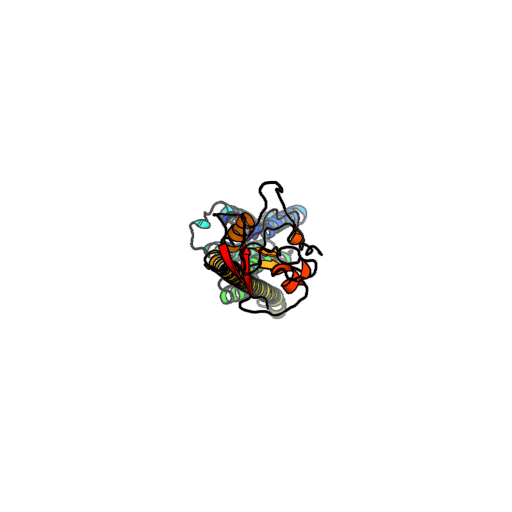ER A 1 107 ? 21.067 12.752 -24.659 1.00 55.44 107 SER A O 1
ATOM 861 N N . LEU A 1 108 ? 21.213 10.527 -24.396 1.00 59.91 108 LEU A N 1
ATOM 862 C CA . LEU A 1 108 ? 20.360 10.496 -23.196 1.00 59.91 108 LEU A CA 1
ATOM 863 C C . LEU A 1 108 ? 20.889 9.622 -22.057 1.00 59.91 108 LEU A C 1
ATOM 865 O O . LEU A 1 108 ? 20.404 8.519 -21.800 1.00 59.91 108 LEU A O 1
ATOM 869 N N . THR A 1 109 ? 21.710 10.226 -21.199 1.00 67.38 109 THR A N 1
ATOM 870 C CA . THR A 1 109 ? 21.867 9.777 -19.801 1.00 67.38 109 THR A CA 1
ATOM 871 C C . THR A 1 109 ? 20.504 9.647 -19.089 1.00 67.38 109 THR A C 1
ATOM 873 O O . THR A 1 109 ? 20.344 8.834 -18.178 1.00 67.38 109 THR A O 1
ATOM 876 N N . GLY A 1 110 ? 19.494 10.403 -19.543 1.00 75.81 110 GLY A N 1
ATOM 877 C CA . GLY A 1 110 ? 18.141 10.442 -18.986 1.00 75.81 110 GLY A CA 1
ATOM 878 C C . GLY A 1 110 ? 17.341 9.137 -19.070 1.00 75.81 110 GLY A C 1
ATOM 879 O O . GLY A 1 110 ? 16.542 8.894 -18.172 1.00 75.81 110 GLY A O 1
ATOM 880 N N . LEU A 1 111 ? 17.574 8.250 -20.053 1.00 84.81 111 LEU A N 1
ATOM 881 C CA . LEU A 1 111 ? 16.826 6.977 -20.124 1.00 84.81 111 LEU A CA 1
ATOM 882 C C . LEU A 1 111 ? 17.094 6.082 -18.907 1.00 84.81 111 LEU A C 1
ATOM 884 O O . LEU A 1 111 ? 16.194 5.398 -18.428 1.00 84.81 111 LEU A O 1
ATOM 888 N N . SER A 1 112 ? 18.307 6.141 -18.350 1.00 85.00 112 SER A N 1
ATOM 889 C CA . SER A 1 112 ? 18.654 5.381 -17.141 1.00 85.00 112 SER A CA 1
ATOM 890 C C . SER A 1 112 ? 17.879 5.867 -15.909 1.00 85.00 112 SER A C 1
ATOM 892 O O . SER A 1 112 ? 17.701 5.109 -14.960 1.00 85.00 112 SER A O 1
ATOM 894 N N . LEU A 1 113 ? 17.389 7.115 -15.916 1.00 89.75 113 LEU A N 1
ATOM 895 C CA . LEU A 1 113 ? 16.579 7.666 -14.827 1.00 89.75 113 LEU A CA 1
ATOM 896 C C . LEU A 1 113 ? 15.163 7.085 -14.809 1.00 89.75 113 LEU A C 1
ATOM 898 O O . LEU A 1 113 ? 14.557 7.044 -13.743 1.00 89.75 113 LEU A O 1
ATOM 902 N N . LEU A 1 114 ? 14.658 6.569 -15.938 1.00 93.06 114 LEU A N 1
ATOM 903 C CA . LEU A 1 114 ? 13.356 5.891 -15.995 1.00 93.06 114 LEU A CA 1
ATOM 904 C C . LEU A 1 114 ? 13.307 4.661 -15.085 1.00 93.06 114 LEU A C 1
ATOM 906 O O . LEU A 1 114 ? 12.234 4.297 -14.611 1.00 93.06 114 LEU A O 1
ATOM 910 N N . ALA A 1 115 ? 14.467 4.078 -14.766 1.00 94.44 115 ALA A N 1
ATOM 911 C CA . ALA A 1 115 ? 14.597 2.976 -13.821 1.00 94.44 115 ALA A CA 1
ATOM 912 C C . ALA A 1 115 ? 14.101 3.333 -12.404 1.00 94.44 115 ALA A C 1
ATOM 914 O O . ALA A 1 115 ? 13.828 2.435 -11.612 1.00 94.44 115 ALA A O 1
ATOM 915 N N . VAL A 1 116 ? 13.908 4.622 -12.089 1.00 96.06 116 VAL A N 1
ATOM 916 C CA . VAL A 1 116 ? 13.294 5.053 -10.827 1.00 96.06 116 VAL A CA 1
ATOM 917 C C . VAL A 1 116 ? 11.875 4.514 -10.654 1.00 96.06 116 VAL A C 1
ATOM 919 O O . VAL A 1 116 ? 11.487 4.166 -9.544 1.00 96.06 116 VAL A O 1
ATOM 922 N N . PHE A 1 117 ? 11.098 4.399 -11.732 1.00 96.06 117 PHE A N 1
ATOM 923 C CA . PHE A 1 117 ? 9.716 3.929 -11.659 1.00 96.06 117 PHE A CA 1
ATOM 924 C C . PHE A 1 117 ? 9.613 2.452 -11.245 1.00 96.06 117 PHE A C 1
ATOM 926 O O . PHE A 1 117 ? 8.925 2.181 -10.256 1.00 96.06 117 PHE A O 1
ATOM 933 N N . PRO A 1 118 ? 10.317 1.497 -11.889 1.00 96.19 118 PRO A N 1
ATOM 934 C CA . PRO A 1 118 ? 10.312 0.109 -11.435 1.00 96.19 118 PRO A CA 1
ATOM 935 C C . PRO A 1 118 ? 10.957 -0.059 -10.052 1.00 96.19 118 PRO A C 1
ATOM 937 O O . PRO A 1 118 ? 10.502 -0.898 -9.277 1.00 96.19 118 PRO A O 1
ATOM 940 N N . VAL A 1 119 ? 11.945 0.772 -9.685 1.00 96.69 119 VAL A N 1
ATOM 941 C CA . VAL A 1 119 ? 12.499 0.816 -8.316 1.00 96.69 119 VAL A CA 1
ATOM 942 C C . VAL A 1 119 ? 11.425 1.193 -7.296 1.00 96.69 119 VAL A C 1
ATOM 944 O O . VAL A 1 119 ? 11.233 0.479 -6.309 1.00 96.69 119 VAL A O 1
ATOM 947 N N . ILE A 1 120 ? 10.706 2.295 -7.536 1.00 95.81 120 ILE A N 1
ATOM 948 C CA . ILE A 1 120 ? 9.625 2.748 -6.658 1.00 95.81 120 ILE A CA 1
ATOM 949 C C . ILE A 1 120 ? 8.557 1.665 -6.564 1.00 95.81 120 ILE A C 1
ATOM 951 O O . ILE A 1 120 ? 8.140 1.353 -5.456 1.00 95.81 120 ILE A O 1
ATOM 955 N N . TRP A 1 121 ? 8.150 1.051 -7.678 1.00 95.31 121 TRP A N 1
ATOM 956 C CA . TRP A 1 121 ? 7.161 -0.027 -7.658 1.00 95.31 121 TRP A CA 1
ATOM 957 C C . TRP A 1 121 ? 7.630 -1.203 -6.790 1.00 95.31 121 TRP A C 1
ATOM 959 O O . TRP A 1 121 ? 6.934 -1.582 -5.843 1.00 95.31 121 TRP A O 1
ATOM 969 N N . LEU A 1 122 ? 8.819 -1.754 -7.047 1.00 94.94 122 LEU A N 1
ATOM 970 C CA . LEU A 1 122 ? 9.346 -2.896 -6.293 1.00 94.94 122 LEU A CA 1
ATOM 971 C C . LEU A 1 122 ? 9.388 -2.621 -4.786 1.00 94.94 122 LEU A C 1
ATOM 973 O O . LEU A 1 122 ? 8.921 -3.444 -3.994 1.00 94.94 122 LEU A O 1
ATOM 977 N N . CYS A 1 123 ? 9.896 -1.456 -4.384 1.00 94.94 123 CYS A N 1
ATOM 978 C CA . CYS A 1 123 ? 10.026 -1.079 -2.977 1.00 94.94 123 CYS A CA 1
ATOM 979 C C . CYS A 1 123 ? 8.687 -0.698 -2.326 1.00 94.94 123 CYS A C 1
ATOM 981 O O . CYS A 1 123 ? 8.434 -1.083 -1.184 1.00 94.94 123 CYS A O 1
ATOM 983 N N . ALA A 1 124 ? 7.805 0.004 -3.043 1.00 92.94 124 ALA A N 1
ATOM 984 C CA . ALA A 1 124 ? 6.485 0.404 -2.551 1.00 92.94 124 ALA A CA 1
ATOM 985 C C . ALA A 1 124 ? 5.503 -0.770 -2.461 1.00 92.94 124 ALA A C 1
ATOM 987 O O . ALA A 1 124 ? 4.500 -0.683 -1.758 1.00 92.94 124 ALA A O 1
ATOM 988 N N . SER A 1 125 ? 5.782 -1.885 -3.143 1.00 89.88 125 SER A N 1
ATOM 989 C CA . SER A 1 125 ? 4.959 -3.091 -3.036 1.00 89.88 125 SER A CA 1
ATOM 990 C C . SER A 1 125 ? 4.935 -3.665 -1.612 1.00 89.88 125 SER A C 1
ATOM 992 O O . SER A 1 125 ? 3.974 -4.330 -1.236 1.00 89.88 125 SER A O 1
ATOM 994 N N . GLY A 1 126 ? 5.988 -3.432 -0.817 1.00 87.44 126 GLY A N 1
ATOM 995 C CA . GLY A 1 126 ? 6.139 -3.981 0.535 1.00 87.44 126 GLY A CA 1
ATOM 996 C C . GLY A 1 126 ? 6.423 -5.490 0.584 1.00 87.44 126 GLY A C 1
ATOM 997 O O . GLY A 1 126 ? 6.659 -6.031 1.667 1.00 87.44 126 GLY A O 1
ATOM 998 N N . TYR A 1 127 ? 6.449 -6.176 -0.563 1.00 87.62 127 TYR A N 1
ATOM 999 C CA . TYR A 1 127 ? 6.763 -7.601 -0.663 1.00 87.62 127 TYR A CA 1
ATOM 1000 C C . TYR A 1 127 ? 8.267 -7.817 -0.816 1.00 87.62 127 TYR A C 1
ATOM 1002 O O . TYR A 1 127 ? 8.955 -7.048 -1.482 1.00 87.62 127 TYR A O 1
ATOM 1010 N N . TYR A 1 128 ? 8.777 -8.869 -0.169 1.00 91.5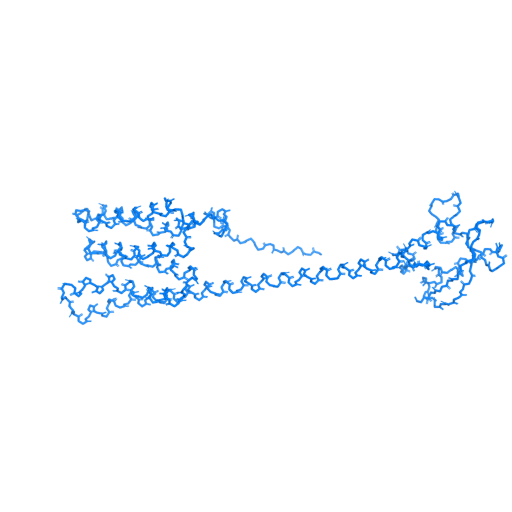6 128 TYR A N 1
ATOM 1011 C CA . TYR A 1 128 ? 10.200 -9.231 -0.130 1.00 91.56 128 TYR A CA 1
ATOM 1012 C C . TYR A 1 128 ? 11.163 -8.029 0.013 1.00 91.56 128 TYR A C 1
ATOM 1014 O O . TYR A 1 128 ? 12.057 -7.878 -0.820 1.00 91.56 128 TYR A O 1
ATOM 1022 N N . PRO A 1 129 ? 11.065 -7.194 1.073 1.00 90.50 129 PRO A N 1
ATOM 1023 C CA . PRO A 1 129 ? 11.786 -5.916 1.147 1.00 90.50 129 PRO A CA 1
ATOM 1024 C C . PRO A 1 129 ? 13.296 -6.019 0.896 1.00 90.50 129 PRO A C 1
ATOM 1026 O O . PRO A 1 129 ? 13.874 -5.181 0.213 1.00 90.50 129 PRO A O 1
ATOM 1029 N N . LYS A 1 130 ? 13.939 -7.087 1.389 1.00 93.00 130 LYS A N 1
ATOM 1030 C CA . LYS A 1 130 ? 15.366 -7.343 1.142 1.00 93.00 130 LYS A CA 1
ATOM 1031 C C . LYS A 1 130 ? 15.663 -7.569 -0.344 1.00 93.00 130 LYS A C 1
ATOM 1033 O O . LYS A 1 130 ? 16.618 -7.001 -0.857 1.00 93.00 130 LYS A O 1
ATOM 1038 N N . ALA A 1 131 ? 14.860 -8.387 -1.023 1.00 93.75 131 ALA A N 1
ATOM 1039 C CA . ALA A 1 131 ? 15.039 -8.670 -2.444 1.00 93.75 131 ALA A CA 1
ATOM 1040 C C . ALA A 1 131 ? 14.756 -7.424 -3.293 1.00 93.75 131 ALA A C 1
ATOM 1042 O O . ALA A 1 131 ? 15.551 -7.103 -4.168 1.00 93.75 131 ALA A O 1
ATOM 1043 N N . SER A 1 132 ? 13.690 -6.679 -2.984 1.00 93.19 132 SER A N 1
ATOM 1044 C CA . SER A 1 132 ? 13.358 -5.423 -3.668 1.00 93.19 132 SER A CA 1
ATOM 1045 C C . SER A 1 132 ? 14.471 -4.382 -3.534 1.00 93.19 132 SER A C 1
ATOM 1047 O O . SER A 1 132 ? 14.809 -3.731 -4.517 1.00 93.19 132 SER A O 1
ATOM 1049 N N . LEU A 1 133 ? 15.115 -4.279 -2.364 1.00 94.06 133 LEU A N 1
ATOM 1050 C CA . LEU A 1 133 ? 16.284 -3.415 -2.174 1.00 94.06 133 LEU A CA 1
ATOM 1051 C C . LEU A 1 133 ? 17.489 -3.868 -3.007 1.00 94.06 133 LEU A C 1
ATOM 1053 O O . LEU A 1 133 ? 18.092 -3.047 -3.695 1.00 94.06 133 LEU A O 1
ATOM 1057 N N . TRP A 1 134 ? 17.813 -5.164 -3.011 1.00 95.75 134 TRP A N 1
ATOM 1058 C CA . TRP A 1 134 ? 18.881 -5.686 -3.870 1.00 95.75 134 TRP A CA 1
ATOM 1059 C C . TRP A 1 134 ? 18.603 -5.419 -5.350 1.00 95.75 134 TRP A C 1
ATOM 1061 O O . TRP A 1 134 ? 19.483 -4.938 -6.058 1.00 95.75 134 TRP A O 1
ATOM 1071 N N . LEU A 1 135 ? 17.375 -5.656 -5.810 1.00 94.31 135 LEU A N 1
ATOM 1072 C CA . LEU A 1 135 ? 16.959 -5.402 -7.189 1.00 94.31 135 LEU A CA 1
ATOM 1073 C C . LEU A 1 135 ? 16.956 -3.907 -7.533 1.00 94.31 135 LEU A C 1
ATOM 1075 O O . LEU A 1 135 ? 17.316 -3.552 -8.653 1.00 94.31 135 LEU A O 1
ATOM 1079 N N . SER A 1 136 ? 16.637 -3.031 -6.573 1.00 93.25 136 SER A N 1
ATOM 1080 C CA . SER A 1 136 ? 16.684 -1.575 -6.768 1.00 93.25 136 SER A CA 1
ATOM 1081 C C . SER A 1 136 ? 18.088 -1.041 -7.045 1.00 93.25 136 SER A C 1
ATOM 1083 O O . SER A 1 136 ? 18.241 -0.002 -7.680 1.00 93.25 136 SER A O 1
ATOM 1085 N N . PHE A 1 137 ? 19.112 -1.771 -6.601 1.00 93.94 137 PHE A N 1
ATOM 1086 C CA . PHE A 1 137 ? 20.507 -1.471 -6.885 1.00 93.94 137 PHE A CA 1
ATOM 1087 C C . PHE A 1 137 ? 21.001 -2.230 -8.119 1.00 93.94 137 PHE A C 1
ATOM 1089 O O . PHE A 1 137 ? 21.510 -1.625 -9.060 1.00 93.94 137 PHE A O 1
ATOM 1096 N N . LEU A 1 138 ? 20.819 -3.554 -8.140 1.00 94.62 138 LEU A N 1
ATOM 1097 C CA . LEU A 1 138 ? 21.362 -4.433 -9.175 1.00 94.62 138 LEU A CA 1
ATOM 1098 C C . LEU A 1 138 ? 20.721 -4.212 -10.549 1.00 94.62 138 LEU A C 1
ATOM 1100 O O . LEU A 1 138 ? 21.426 -4.321 -11.546 1.00 94.62 138 LEU A O 1
ATOM 1104 N N . GLY A 1 139 ? 19.430 -3.872 -10.625 1.00 93.19 139 GLY A N 1
ATOM 1105 C CA . GLY A 1 139 ? 18.748 -3.586 -11.893 1.00 93.19 139 GLY A CA 1
ATOM 1106 C C . GLY A 1 139 ? 19.355 -2.375 -12.614 1.00 93.19 139 GLY A C 1
ATOM 1107 O O . GLY A 1 139 ? 19.913 -2.532 -13.702 1.00 93.19 139 GLY A O 1
ATOM 1108 N N . PRO A 1 140 ? 19.341 -1.176 -11.999 1.00 92.25 140 PRO A N 1
ATOM 1109 C CA . PRO A 1 140 ? 20.004 0.007 -12.547 1.00 92.25 140 PRO A CA 1
ATOM 1110 C C . PRO A 1 140 ? 21.509 -0.180 -12.762 1.00 92.25 140 PRO A C 1
ATOM 1112 O O . PRO A 1 140 ? 22.052 0.334 -13.738 1.00 92.25 140 PRO A O 1
ATOM 1115 N N . LEU A 1 141 ? 22.188 -0.933 -11.888 1.00 91.75 141 LEU A N 1
ATOM 1116 C CA . LEU A 1 141 ? 23.603 -1.260 -12.067 1.00 91.75 141 LEU A CA 1
ATOM 1117 C C . LEU A 1 141 ? 23.819 -2.078 -13.345 1.00 91.75 141 LEU A C 1
ATOM 1119 O O . LEU A 1 141 ? 24.677 -1.725 -14.150 1.00 91.75 141 LEU A O 1
ATOM 1123 N N . ALA A 1 142 ? 23.016 -3.119 -13.571 1.00 90.88 142 ALA A N 1
ATOM 1124 C CA . ALA A 1 142 ? 23.104 -3.970 -14.752 1.00 90.88 142 ALA A CA 1
ATOM 1125 C C . ALA A 1 142 ? 22.824 -3.196 -16.050 1.00 90.88 142 ALA A C 1
ATOM 1127 O O . ALA A 1 142 ? 23.550 -3.382 -17.024 1.00 90.88 142 ALA A O 1
ATOM 1128 N N . ILE A 1 143 ? 21.862 -2.262 -16.045 1.00 89.44 143 ILE A N 1
ATOM 1129 C CA . ILE A 1 143 ? 21.573 -1.357 -17.179 1.00 89.44 143 ILE A CA 1
ATOM 1130 C C . ILE A 1 143 ? 22.824 -0.577 -17.628 1.00 89.44 143 ILE A C 1
ATOM 1132 O O . ILE A 1 143 ? 22.949 -0.185 -18.791 1.00 89.44 143 ILE A O 1
ATOM 1136 N N . ILE A 1 144 ? 23.761 -0.306 -16.716 1.00 85.94 144 ILE A N 1
ATOM 1137 C CA . ILE A 1 144 ? 24.979 0.448 -17.025 1.00 85.94 144 ILE A CA 1
ATOM 1138 C C . ILE A 1 144 ? 26.179 -0.462 -17.258 1.00 85.94 144 ILE A C 1
ATOM 1140 O O . ILE A 1 144 ? 26.907 -0.263 -18.228 1.00 85.94 144 ILE A O 1
ATOM 1144 N N . TRP A 1 145 ? 26.378 -1.456 -16.402 1.00 85.12 145 TRP A N 1
ATOM 1145 C CA . TRP A 1 145 ? 27.577 -2.286 -16.418 1.00 85.12 145 TRP A CA 1
ATOM 1146 C C . TRP A 1 145 ? 27.556 -3.368 -17.490 1.00 85.12 145 TRP A C 1
ATOM 1148 O O . TRP A 1 145 ? 28.607 -3.647 -18.058 1.00 85.12 145 TRP A O 1
ATOM 1158 N N . VAL A 1 146 ? 26.398 -3.959 -17.803 1.00 86.19 146 VAL A N 1
ATOM 1159 C CA . VAL A 1 146 ? 26.332 -5.045 -18.795 1.00 86.19 146 VAL A CA 1
ATOM 1160 C C . VAL A 1 146 ? 26.821 -4.572 -20.171 1.00 86.19 146 VAL A C 1
ATOM 1162 O O . VAL A 1 146 ? 27.739 -5.203 -20.697 1.00 86.19 146 VAL A O 1
ATOM 1165 N N . PRO A 1 147 ? 26.337 -3.445 -20.736 1.00 81.00 147 PRO A N 1
ATOM 1166 C CA . PRO A 1 147 ? 26.858 -2.951 -22.011 1.00 81.00 147 PRO A CA 1
ATOM 1167 C C . PRO A 1 147 ? 28.341 -2.562 -21.947 1.00 81.00 147 PRO A C 1
ATOM 1169 O O . PRO A 1 147 ? 29.084 -2.819 -22.888 1.00 81.00 147 PRO A O 1
ATOM 1172 N N . LEU A 1 148 ? 28.793 -1.982 -20.827 1.00 80.19 148 LEU A N 1
ATOM 1173 C CA . LEU A 1 148 ? 30.184 -1.551 -20.652 1.00 80.19 148 LEU A CA 1
ATOM 1174 C C . LEU A 1 148 ? 31.159 -2.736 -20.691 1.00 80.19 148 LEU A C 1
ATOM 1176 O O . LEU A 1 148 ? 32.191 -2.671 -21.354 1.00 80.19 148 LEU A O 1
ATOM 1180 N N . ILE A 1 149 ? 30.808 -3.831 -20.011 1.00 82.88 149 ILE A N 1
ATOM 1181 C CA . ILE A 1 149 ? 31.598 -5.067 -20.001 1.00 82.88 149 ILE A CA 1
ATOM 1182 C C . ILE A 1 149 ? 31.614 -5.699 -21.396 1.00 82.88 149 ILE A C 1
ATOM 1184 O O . ILE A 1 149 ? 32.669 -6.130 -21.851 1.00 82.88 149 ILE A O 1
ATOM 1188 N N . LEU A 1 150 ? 30.468 -5.727 -22.085 1.00 83.62 150 LEU A N 1
ATOM 1189 C CA . LEU A 1 150 ? 30.360 -6.299 -23.430 1.00 83.62 150 LEU A CA 1
ATOM 1190 C C . LEU A 1 150 ? 31.173 -5.521 -24.476 1.00 83.62 150 LEU A C 1
ATOM 1192 O O . LEU A 1 150 ? 31.709 -6.131 -25.397 1.00 83.62 150 LEU A O 1
ATOM 1196 N N . ARG A 1 151 ? 31.279 -4.193 -24.334 1.00 79.25 151 ARG A N 1
ATOM 1197 C CA . ARG A 1 151 ? 32.052 -3.323 -25.238 1.00 79.25 151 ARG A CA 1
ATOM 1198 C C . ARG A 1 151 ? 33.550 -3.269 -24.911 1.00 79.25 151 ARG A C 1
ATOM 1200 O O . ARG A 1 151 ? 34.336 -2.900 -25.773 1.00 79.25 151 ARG A O 1
ATOM 1207 N N . GLY A 1 152 ? 33.955 -3.645 -23.695 1.00 75.06 152 GLY A N 1
ATOM 1208 C CA . GLY A 1 152 ? 35.359 -3.637 -23.260 1.00 75.06 152 GLY A CA 1
ATOM 1209 C C . GLY A 1 152 ? 35.908 -2.262 -22.841 1.00 75.06 152 GLY A C 1
ATOM 1210 O O . GLY A 1 152 ? 37.094 -2.152 -22.536 1.00 75.06 152 GLY A O 1
ATOM 1211 N N . ASP A 1 153 ? 35.063 -1.229 -22.758 1.00 66.62 153 ASP A N 1
ATOM 1212 C CA . ASP A 1 153 ? 35.443 0.171 -22.490 1.00 66.62 153 ASP A CA 1
ATOM 1213 C C . ASP A 1 153 ? 35.600 0.493 -20.987 1.00 66.62 153 ASP A C 1
ATOM 1215 O O . ASP A 1 153 ? 35.022 1.437 -20.441 1.00 66.62 153 ASP A O 1
ATOM 1219 N N . ILE A 1 154 ? 36.397 -0.299 -20.268 1.00 66.69 154 ILE A N 1
ATOM 1220 C CA . ILE A 1 154 ? 36.589 -0.144 -18.817 1.00 66.69 154 ILE A CA 1
ATOM 1221 C C . ILE A 1 154 ? 37.612 0.974 -18.538 1.00 66.69 154 ILE A C 1
ATOM 1223 O O . ILE A 1 154 ? 38.799 0.720 -18.350 1.00 66.69 154 ILE A O 1
ATOM 1227 N N . SER A 1 155 ? 37.163 2.234 -18.484 1.00 67.06 155 SER A N 1
ATOM 1228 C CA . SER A 1 155 ? 38.006 3.382 -18.094 1.00 67.06 155 SER A CA 1
ATOM 1229 C C . SER A 1 155 ? 37.669 3.894 -16.683 1.00 67.06 155 SER A C 1
ATOM 1231 O O . SER A 1 155 ? 36.504 4.099 -16.350 1.00 67.06 155 SER A O 1
ATOM 1233 N N . GLY A 1 156 ? 38.669 4.145 -15.826 1.00 64.12 156 GLY A N 1
ATOM 1234 C CA . GLY A 1 156 ? 38.470 4.515 -14.407 1.00 64.12 156 GLY A CA 1
ATOM 1235 C C . GLY A 1 156 ? 37.447 5.642 -14.131 1.00 64.12 156 GLY A C 1
ATOM 1236 O O . GLY A 1 156 ? 36.576 5.466 -13.276 1.00 64.12 156 GLY A O 1
ATOM 1237 N N . PRO A 1 157 ? 37.461 6.772 -14.868 1.00 65.50 157 PRO A N 1
ATOM 1238 C CA . PRO A 1 157 ? 36.474 7.847 -14.703 1.00 65.50 157 PRO A CA 1
ATOM 1239 C C . PRO A 1 157 ? 35.040 7.466 -15.113 1.00 65.50 157 PRO A C 1
ATOM 1241 O O . PRO A 1 157 ? 34.078 8.014 -14.567 1.00 65.50 157 PRO A O 1
ATOM 1244 N N . SER A 1 158 ? 34.876 6.528 -16.054 1.00 63.69 158 SER A N 1
ATOM 1245 C CA . SER A 1 158 ? 33.558 6.030 -16.476 1.00 63.69 158 SER A CA 1
ATOM 1246 C C . SER A 1 158 ? 32.908 5.147 -15.403 1.00 63.69 158 SER A C 1
ATOM 1248 O O . SER A 1 158 ? 31.697 5.233 -15.192 1.00 63.69 158 SER A O 1
ATOM 1250 N N . LEU A 1 159 ? 33.711 4.401 -14.630 1.00 67.06 159 LEU A N 1
ATOM 1251 C CA . LEU A 1 159 ? 33.221 3.591 -13.509 1.00 67.06 159 LEU A CA 1
ATOM 1252 C C . LEU A 1 159 ? 32.638 4.447 -12.380 1.00 67.06 159 LEU A C 1
ATOM 1254 O O . LEU A 1 159 ? 31.589 4.109 -11.833 1.00 67.06 159 LEU A O 1
ATOM 1258 N N . ALA A 1 160 ? 33.284 5.567 -12.044 1.00 66.81 160 ALA A N 1
ATOM 1259 C CA . ALA A 1 160 ? 32.820 6.438 -10.964 1.00 66.81 160 ALA A CA 1
ATOM 1260 C C . ALA A 1 160 ? 31.453 7.077 -11.280 1.00 66.81 160 ALA A C 1
ATOM 1262 O O . ALA A 1 160 ? 30.559 7.086 -10.433 1.00 66.81 160 ALA A O 1
ATOM 1263 N N . LYS A 1 161 ? 31.250 7.555 -12.518 1.00 66.88 161 LYS A N 1
ATOM 1264 C CA . LYS A 1 161 ? 29.956 8.106 -12.968 1.00 66.88 161 LYS A CA 1
ATOM 1265 C C . LYS A 1 161 ? 28.874 7.027 -13.103 1.00 66.88 161 LYS A C 1
ATOM 1267 O O . LYS A 1 161 ? 27.704 7.306 -12.855 1.00 66.88 161 LYS A O 1
ATOM 1272 N N . SER A 1 162 ? 29.268 5.798 -13.443 1.00 75.19 162 SER A N 1
ATOM 1273 C CA . SER A 1 162 ? 28.379 4.638 -13.588 1.00 75.19 162 SER A CA 1
ATOM 1274 C C . SER A 1 162 ? 27.720 4.207 -12.268 1.00 75.19 162 SER A C 1
ATOM 1276 O O . SER A 1 162 ? 26.592 3.717 -12.274 1.00 75.19 162 SER A O 1
ATOM 1278 N N . LEU A 1 163 ? 28.371 4.437 -11.121 1.00 83.19 163 LEU A N 1
ATOM 1279 C CA . LEU A 1 163 ? 27.852 4.006 -9.817 1.00 83.19 163 LEU A CA 1
ATOM 1280 C C . LEU A 1 163 ? 26.856 4.993 -9.183 1.00 83.19 163 LEU A C 1
ATOM 1282 O O . LEU A 1 163 ? 26.046 4.594 -8.346 1.00 83.19 163 LEU A O 1
ATOM 1286 N N . LEU A 1 164 ? 26.873 6.264 -9.598 1.00 87.00 164 LEU A N 1
ATOM 1287 C CA . LEU A 1 164 ? 26.034 7.301 -8.993 1.00 87.00 164 LEU A CA 1
ATOM 1288 C C . LEU A 1 164 ? 24.539 6.980 -9.131 1.00 87.00 164 LEU A C 1
ATOM 1290 O O . LEU A 1 164 ? 23.809 7.042 -8.146 1.00 87.00 164 LEU A O 1
ATOM 1294 N N . VAL A 1 165 ? 24.083 6.595 -10.329 1.00 88.00 165 VAL A N 1
ATOM 1295 C CA . VAL A 1 165 ? 22.661 6.302 -10.578 1.00 88.00 165 VAL A CA 1
ATOM 1296 C C . VAL A 1 165 ? 22.178 5.097 -9.753 1.00 88.00 165 VAL A C 1
ATOM 1298 O O . VAL A 1 165 ? 21.202 5.263 -9.027 1.00 88.00 165 VAL A O 1
ATOM 1301 N N . PRO A 1 166 ? 22.842 3.924 -9.754 1.00 91.44 166 PRO A N 1
ATOM 1302 C CA . PRO A 1 166 ? 22.448 2.798 -8.902 1.00 91.44 166 PRO A CA 1
ATOM 1303 C C . PRO A 1 166 ? 22.439 3.122 -7.406 1.00 91.44 166 PRO A C 1
ATOM 1305 O O . PRO A 1 166 ? 21.529 2.697 -6.699 1.00 91.44 166 PRO A O 1
ATOM 1308 N N . VAL A 1 167 ? 23.407 3.903 -6.914 1.00 92.75 167 VAL A N 1
ATOM 1309 C CA . VAL A 1 167 ? 23.442 4.325 -5.502 1.00 92.75 167 VAL A CA 1
ATOM 1310 C C . VAL A 1 167 ? 22.275 5.256 -5.173 1.00 92.75 167 VAL A C 1
ATOM 1312 O O . VAL A 1 167 ? 21.633 5.087 -4.138 1.00 92.75 167 VAL A O 1
ATOM 1315 N N . MET A 1 168 ? 21.945 6.193 -6.066 1.00 93.19 168 MET A N 1
ATOM 1316 C CA . MET A 1 168 ? 20.762 7.047 -5.924 1.00 93.19 168 MET A CA 1
ATOM 1317 C C . MET A 1 168 ? 19.472 6.217 -5.917 1.00 93.19 168 MET A C 1
ATOM 1319 O O . MET A 1 168 ? 18.617 6.428 -5.060 1.00 93.19 168 MET A O 1
ATOM 1323 N N . MET A 1 169 ? 19.348 5.235 -6.816 1.00 94.94 169 MET A N 1
ATOM 1324 C CA . MET A 1 169 ? 18.197 4.326 -6.861 1.00 94.94 169 MET A CA 1
ATOM 1325 C C . MET A 1 169 ? 18.082 3.480 -5.595 1.00 94.94 169 MET A C 1
ATOM 1327 O O . MET A 1 169 ? 16.980 3.315 -5.083 1.00 94.94 169 MET A O 1
ATOM 1331 N N . LEU A 1 170 ? 19.203 3.011 -5.040 1.00 95.94 170 LEU A N 1
ATOM 1332 C CA . LEU A 1 170 ? 19.219 2.321 -3.752 1.00 95.94 170 LEU A CA 1
ATOM 1333 C C . LEU A 1 170 ? 18.748 3.244 -2.622 1.00 95.94 170 LEU A C 1
ATOM 1335 O O . LEU A 1 170 ? 17.926 2.830 -1.810 1.00 95.94 170 LEU A O 1
ATOM 1339 N N . GLY A 1 171 ? 19.218 4.495 -2.583 1.00 95.94 171 GLY A N 1
ATOM 1340 C CA . GLY A 1 171 ? 18.753 5.495 -1.619 1.00 95.94 171 GLY A CA 1
ATOM 1341 C C . GLY A 1 171 ? 17.241 5.716 -1.704 1.00 95.94 171 GLY A C 1
ATOM 1342 O O . GLY A 1 171 ? 16.547 5.625 -0.692 1.00 95.94 171 GLY A O 1
ATOM 1343 N N . ILE A 1 172 ? 16.716 5.904 -2.919 1.00 96.00 172 ILE A N 1
ATOM 1344 C CA . ILE A 1 172 ? 15.273 6.017 -3.181 1.00 96.00 172 ILE A CA 1
ATOM 1345 C C . ILE A 1 172 ? 14.546 4.744 -2.734 1.00 96.00 172 ILE A C 1
ATOM 1347 O O . ILE A 1 172 ? 13.544 4.828 -2.027 1.00 96.00 172 ILE A O 1
ATOM 1351 N N . GLY A 1 173 ? 15.063 3.567 -3.088 1.00 95.06 173 GLY A N 1
ATOM 1352 C CA . GLY A 1 173 ? 14.497 2.275 -2.713 1.00 95.06 173 GLY A CA 1
ATOM 1353 C C . GLY A 1 173 ? 14.423 2.085 -1.197 1.00 95.06 173 GLY A C 1
ATOM 1354 O O . GLY A 1 173 ? 13.391 1.648 -0.682 1.00 95.06 173 GLY A O 1
ATOM 1355 N N . VAL A 1 174 ? 15.468 2.479 -0.462 1.00 96.44 174 VAL A N 1
ATOM 1356 C CA . VAL A 1 174 ? 15.491 2.486 1.009 1.00 96.44 174 VAL A CA 1
ATOM 1357 C C . VAL A 1 174 ? 14.436 3.437 1.555 1.00 96.44 174 VAL A C 1
ATOM 1359 O O . VAL A 1 174 ? 13.615 3.012 2.366 1.00 96.44 174 VAL A O 1
ATOM 1362 N N . SER A 1 175 ? 14.404 4.690 1.095 1.00 95.50 175 SER A N 1
ATOM 1363 C CA . SER A 1 175 ? 13.421 5.675 1.556 1.00 95.50 175 SER A CA 1
ATOM 1364 C C . SER A 1 175 ? 11.988 5.195 1.326 1.00 95.50 175 SER A C 1
ATOM 1366 O O . SER A 1 175 ? 11.192 5.178 2.264 1.00 95.50 175 SER A O 1
ATOM 1368 N N . VAL A 1 176 ? 11.670 4.735 0.113 1.00 94.94 176 VAL A N 1
ATOM 1369 C CA . VAL A 1 176 ? 10.343 4.213 -0.247 1.00 94.94 176 VAL A CA 1
ATOM 1370 C C . VAL A 1 176 ? 9.989 2.984 0.586 1.00 94.94 176 VAL A C 1
ATOM 1372 O O . VAL A 1 176 ? 8.867 2.893 1.084 1.00 94.94 176 VAL A O 1
ATOM 1375 N N . SER A 1 177 ? 10.933 2.062 0.796 1.00 92.50 177 SER A N 1
ATOM 1376 C CA . SER A 1 177 ? 10.704 0.870 1.623 1.00 92.50 177 SER A CA 1
ATOM 1377 C C . SER A 1 177 ? 10.417 1.246 3.077 1.00 92.50 177 SER A C 1
ATOM 1379 O O . SER A 1 177 ? 9.472 0.730 3.668 1.00 92.50 177 SER A O 1
ATOM 1381 N N . VAL A 1 178 ? 11.190 2.171 3.656 1.00 93.94 178 VAL A N 1
ATOM 1382 C CA . VAL A 1 178 ? 10.988 2.650 5.032 1.00 93.94 178 VAL A CA 1
ATOM 1383 C C . VAL A 1 178 ? 9.626 3.324 5.176 1.00 93.94 178 VAL A C 1
ATOM 1385 O O . VAL A 1 178 ? 8.887 2.988 6.102 1.00 93.94 178 VAL A O 1
ATOM 1388 N N . LEU A 1 179 ? 9.268 4.223 4.255 1.00 92.88 179 LEU A N 1
ATOM 1389 C CA . LEU A 1 179 ? 7.971 4.906 4.237 1.00 92.88 179 LEU A CA 1
ATOM 1390 C C . LEU A 1 179 ? 6.817 3.900 4.159 1.00 92.88 179 LEU A C 1
ATOM 1392 O O . LEU A 1 179 ? 5.914 3.924 4.993 1.00 92.88 179 LEU A O 1
ATOM 1396 N N . THR A 1 180 ? 6.890 2.971 3.207 1.00 91.00 180 THR A N 1
ATOM 1397 C CA . THR A 1 180 ? 5.848 1.966 2.958 1.00 91.00 180 THR A CA 1
ATOM 1398 C C . THR A 1 180 ? 5.667 1.040 4.157 1.00 91.00 180 THR A C 1
ATOM 1400 O O . THR A 1 180 ? 4.555 0.871 4.654 1.00 91.00 180 THR A O 1
ATOM 1403 N N . LEU A 1 181 ? 6.759 0.470 4.676 1.00 90.50 181 LEU A N 1
ATOM 1404 C CA . LEU A 1 181 ? 6.703 -0.452 5.813 1.00 90.50 181 LEU A CA 1
ATOM 1405 C C . LEU A 1 181 ? 6.233 0.247 7.094 1.00 90.50 181 LEU A C 1
ATOM 1407 O O . LEU A 1 181 ? 5.498 -0.349 7.884 1.00 90.50 181 LEU A O 1
ATOM 1411 N N . SER A 1 182 ? 6.622 1.509 7.292 1.00 90.94 182 SER A N 1
ATOM 1412 C CA . SER A 1 182 ? 6.164 2.312 8.429 1.00 90.94 182 SER A CA 1
ATOM 1413 C C . SER A 1 182 ? 4.669 2.602 8.334 1.00 90.94 182 SER A C 1
ATOM 1415 O O . SER A 1 182 ? 3.954 2.391 9.311 1.00 90.94 182 SER A O 1
ATOM 1417 N N . MET A 1 183 ? 4.183 2.995 7.153 1.00 87.94 183 MET A N 1
ATOM 1418 C CA . MET A 1 183 ? 2.765 3.259 6.910 1.00 87.94 183 MET A CA 1
ATOM 1419 C C . MET A 1 183 ? 1.913 1.999 7.111 1.00 87.94 183 MET A C 1
ATOM 1421 O O . MET A 1 183 ? 0.915 2.042 7.826 1.00 87.94 183 MET A O 1
ATOM 1425 N N . MET A 1 184 ? 2.343 0.853 6.571 1.00 88.69 184 MET A N 1
ATOM 1426 C CA . MET A 1 184 ? 1.657 -0.430 6.774 1.00 88.69 184 MET A CA 1
ATOM 1427 C C . MET A 1 184 ? 1.594 -0.825 8.254 1.00 88.69 184 MET A C 1
ATOM 1429 O O . MET A 1 184 ? 0.580 -1.343 8.718 1.00 88.69 184 MET A O 1
ATOM 1433 N N . ARG A 1 185 ? 2.672 -0.588 9.015 1.00 91.25 185 ARG A N 1
ATOM 1434 C CA . ARG A 1 185 ? 2.698 -0.860 10.458 1.00 91.25 185 ARG A CA 1
ATOM 1435 C C . ARG A 1 185 ? 1.764 0.080 11.221 1.00 91.25 185 ARG A C 1
ATOM 1437 O O . ARG A 1 185 ? 1.028 -0.389 12.081 1.00 91.25 185 ARG A O 1
ATOM 1444 N N . GLN A 1 186 ? 1.786 1.375 10.914 1.00 91.62 186 GLN A N 1
ATOM 1445 C CA . GLN A 1 186 ? 0.904 2.363 11.541 1.00 91.62 186 GLN A CA 1
ATOM 1446 C C . GLN A 1 186 ? -0.570 2.046 11.291 1.00 91.62 186 GLN A C 1
ATOM 1448 O O . GLN A 1 186 ? -1.365 2.119 12.222 1.00 91.62 186 GLN A O 1
ATOM 1453 N N . GLN A 1 187 ? -0.919 1.637 10.069 1.00 90.50 187 GLN A N 1
ATOM 1454 C CA . GLN A 1 187 ? -2.286 1.259 9.730 1.00 90.50 187 GLN A CA 1
ATOM 1455 C C . GLN A 1 187 ? -2.763 0.048 10.544 1.00 90.50 187 GLN A C 1
ATOM 1457 O O . GLN A 1 187 ? -3.836 0.113 11.132 1.00 90.50 187 GLN A O 1
ATOM 1462 N N . ARG A 1 188 ? -1.944 -1.007 10.669 1.00 91.75 188 ARG A N 1
ATOM 1463 C CA . ARG A 1 188 ? -2.290 -2.176 11.501 1.00 91.75 188 ARG A CA 1
ATOM 1464 C C . ARG A 1 188 ? -2.499 -1.812 12.966 1.00 91.75 188 ARG A C 1
ATOM 1466 O O . ARG A 1 188 ? -3.457 -2.262 13.576 1.00 91.75 188 ARG A O 1
ATOM 1473 N N . ILE A 1 189 ? -1.626 -0.970 13.521 1.00 94.00 189 ILE A N 1
ATOM 1474 C CA . ILE A 1 189 ? -1.769 -0.500 14.906 1.00 94.00 189 ILE A CA 1
ATOM 1475 C C . ILE A 1 189 ? -3.079 0.276 15.071 1.00 94.00 189 ILE A C 1
ATOM 1477 O O . ILE A 1 189 ? -3.751 0.133 16.088 1.00 94.00 189 ILE A O 1
ATOM 1481 N N . LEU A 1 190 ? -3.448 1.102 14.090 1.00 94.75 190 LEU A N 1
ATOM 1482 C CA . LEU A 1 190 ? -4.690 1.864 14.139 1.00 94.75 190 LEU A CA 1
ATOM 1483 C C . LEU A 1 190 ? -5.924 0.952 14.062 1.00 94.75 190 LEU A C 1
ATOM 1485 O O . LEU A 1 190 ? -6.852 1.149 14.839 1.00 94.75 190 LEU A O 1
ATOM 1489 N N . GLU A 1 191 ? -5.903 -0.060 13.192 1.00 93.75 191 GLU A N 1
ATOM 1490 C CA . GLU A 1 191 ? -6.953 -1.085 13.088 1.00 93.75 191 GLU A CA 1
ATOM 1491 C C . GLU A 1 191 ? -7.106 -1.856 14.413 1.00 93.75 191 GLU A C 1
ATOM 1493 O O . GLU A 1 191 ? -8.205 -1.945 14.953 1.00 93.75 191 GLU A O 1
ATOM 1498 N N . GLU A 1 192 ? -6.000 -2.297 15.022 1.00 95.31 192 GLU A N 1
ATOM 1499 C CA . GLU A 1 192 ? -6.014 -2.955 16.338 1.00 95.31 192 GLU A C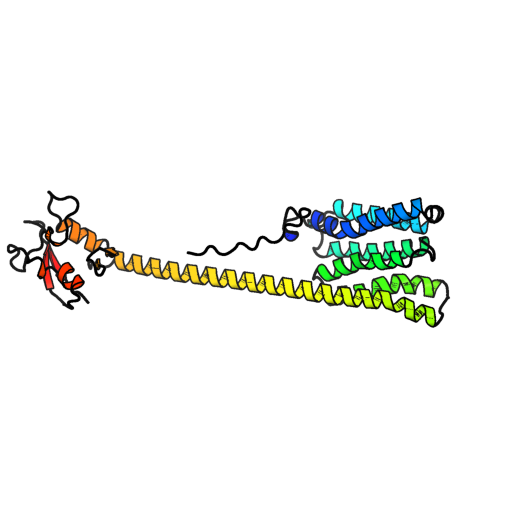A 1
ATOM 1500 C C . GLU A 1 192 ? -6.574 -2.049 17.446 1.00 95.31 192 GLU A C 1
ATOM 1502 O O . GLU A 1 192 ? -7.257 -2.516 18.363 1.00 95.31 192 GLU A O 1
ATOM 1507 N N . LYS A 1 193 ? -6.280 -0.743 17.395 1.00 93.62 193 LYS A N 1
ATOM 1508 C CA . LYS A 1 193 ? -6.805 0.227 18.363 1.00 93.62 193 LYS A CA 1
ATOM 1509 C C . LYS A 1 193 ? -8.294 0.480 18.173 1.00 93.62 193 LYS A C 1
ATOM 1511 O O . LYS A 1 193 ? -8.993 0.584 19.181 1.00 93.62 193 LYS A O 1
ATOM 1516 N N . ASP A 1 194 ? -8.777 0.540 16.936 1.00 95.31 194 ASP A N 1
ATOM 1517 C CA . ASP A 1 194 ? -10.209 0.662 16.659 1.00 95.31 194 ASP A CA 1
ATOM 1518 C C . ASP A 1 194 ? -10.969 -0.567 17.173 1.00 95.31 194 ASP A C 1
ATOM 1520 O O . ASP A 1 194 ? -11.934 -0.429 17.926 1.00 95.31 194 ASP A O 1
ATOM 1524 N N . ASP A 1 195 ? -10.458 -1.771 16.904 1.00 95.50 195 ASP A N 1
ATOM 1525 C CA . ASP A 1 195 ? -11.043 -3.019 17.402 1.00 95.50 195 ASP A CA 1
ATOM 1526 C C . ASP A 1 195 ? -11.090 -3.069 18.941 1.00 95.50 195 ASP A C 1
ATOM 1528 O O . ASP A 1 195 ? -12.108 -3.453 19.530 1.00 95.50 195 ASP A O 1
ATOM 1532 N N . GLN A 1 196 ? -10.019 -2.631 19.618 1.00 95.12 196 GLN A N 1
ATOM 1533 C CA . GLN A 1 196 ? -9.970 -2.534 21.084 1.00 95.12 196 GLN A CA 1
ATOM 1534 C C . GLN A 1 196 ? -11.014 -1.553 21.634 1.00 95.12 196 GLN A C 1
ATOM 1536 O O . GLN A 1 196 ? -11.707 -1.868 22.609 1.00 95.12 196 GLN A O 1
ATOM 1541 N N . LEU A 1 197 ? -11.155 -0.378 21.015 1.00 95.81 197 LEU A N 1
ATOM 1542 C CA . LEU A 1 197 ? -12.147 0.621 21.414 1.00 95.81 197 LEU A CA 1
ATOM 1543 C C . LEU A 1 197 ? -13.571 0.100 21.208 1.00 95.81 197 LEU A C 1
ATOM 1545 O O . LEU A 1 197 ? -14.399 0.190 22.117 1.00 95.81 197 LEU A O 1
ATOM 1549 N N . GLN A 1 198 ? -13.853 -0.511 20.056 1.00 94.75 198 GLN A N 1
ATOM 1550 C CA . GLN A 1 198 ? -15.157 -1.109 19.783 1.00 94.75 198 GLN A CA 1
ATOM 1551 C C . GLN A 1 198 ? -15.491 -2.228 20.777 1.00 94.75 198 GLN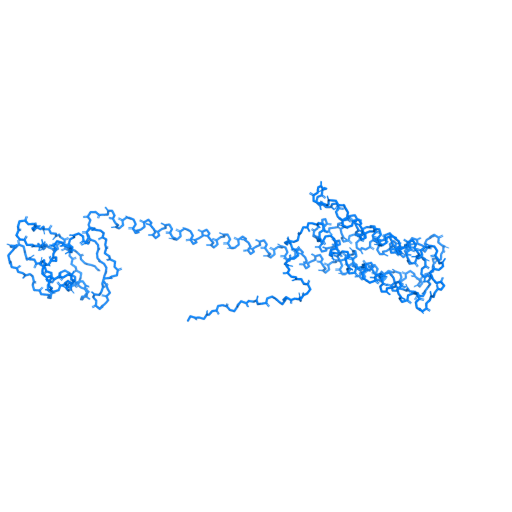 A C 1
ATOM 1553 O O . GLN A 1 198 ? -16.631 -2.319 21.245 1.00 94.75 198 GLN A O 1
ATOM 1558 N N . ALA A 1 199 ? -14.517 -3.069 21.133 1.00 94.56 199 ALA A N 1
ATOM 1559 C CA . ALA A 1 199 ? -14.700 -4.117 22.132 1.00 94.56 199 ALA A CA 1
ATOM 1560 C C . ALA A 1 199 ? -15.016 -3.537 23.522 1.00 94.56 199 ALA A C 1
ATOM 1562 O O . ALA A 1 199 ? -15.948 -4.008 24.180 1.00 94.56 199 ALA A O 1
ATOM 1563 N N . SER A 1 200 ? -14.304 -2.486 23.938 1.00 94.31 200 SER A N 1
ATOM 1564 C CA . SER A 1 200 ? -14.548 -1.796 25.211 1.00 94.31 200 SER A CA 1
ATOM 1565 C C . SER A 1 200 ? -15.946 -1.169 25.261 1.00 94.31 200 SER A C 1
ATOM 1567 O O . SER A 1 200 ? -16.696 -1.426 26.202 1.00 94.31 200 SER A O 1
ATOM 1569 N N . LEU A 1 201 ? -16.360 -0.461 24.203 1.00 94.25 201 LEU A N 1
ATOM 1570 C CA . LEU A 1 201 ? -17.701 0.127 24.103 1.00 94.25 201 LEU A CA 1
ATOM 1571 C C . LEU A 1 201 ? -18.812 -0.930 24.165 1.00 94.25 201 LEU A C 1
ATOM 1573 O O . LEU A 1 201 ? -19.837 -0.722 24.817 1.00 94.25 201 LEU A O 1
ATOM 1577 N N . ARG A 1 202 ? -18.623 -2.084 23.509 1.00 92.75 202 ARG A N 1
ATOM 1578 C CA . ARG A 1 202 ? -19.564 -3.214 23.608 1.00 92.75 202 ARG A CA 1
ATOM 1579 C C . ARG A 1 202 ? -19.629 -3.767 25.034 1.00 92.75 202 ARG A C 1
ATOM 1581 O O . ARG A 1 202 ? -20.712 -4.148 25.468 1.00 92.75 202 ARG A O 1
ATOM 1588 N N . GLY A 1 203 ? -18.504 -3.807 25.749 1.00 90.56 203 GLY A N 1
ATOM 1589 C CA . GLY A 1 203 ? -18.437 -4.198 27.159 1.00 90.56 203 GLY A CA 1
ATOM 1590 C C . GLY A 1 203 ? -19.255 -3.270 28.057 1.00 90.56 203 GLY A C 1
ATOM 1591 O O . GLY A 1 203 ? -20.153 -3.742 28.754 1.00 90.56 203 GLY A O 1
ATOM 1592 N N . THR A 1 204 ? -19.024 -1.958 27.962 1.00 91.56 204 THR A N 1
ATOM 1593 C CA . THR A 1 204 ? -19.758 -0.946 28.740 1.00 91.56 204 THR A CA 1
ATOM 1594 C C . THR A 1 204 ? -21.261 -1.008 28.474 1.00 91.56 204 THR A C 1
ATOM 1596 O O . THR A 1 204 ? -22.042 -1.121 29.414 1.00 91.56 204 THR A O 1
ATOM 1599 N N . ARG A 1 205 ? -21.683 -1.060 27.202 1.00 89.06 205 ARG A N 1
ATOM 1600 C CA . ARG A 1 205 ? -23.111 -1.161 26.845 1.00 89.06 205 ARG A CA 1
ATOM 1601 C C . ARG A 1 205 ? -23.777 -2.425 27.387 1.00 89.06 205 ARG A C 1
ATOM 1603 O O . ARG A 1 205 ? -24.945 -2.393 27.758 1.00 89.06 205 ARG A O 1
ATOM 1610 N N . ARG A 1 206 ? -23.059 -3.553 27.430 1.00 89.06 206 ARG A N 1
ATOM 1611 C CA . ARG A 1 206 ? -23.576 -4.790 28.040 1.00 89.06 206 ARG A CA 1
ATOM 1612 C C . ARG A 1 206 ? -23.742 -4.636 29.545 1.00 89.06 206 ARG A C 1
ATOM 1614 O O . ARG A 1 206 ? -24.749 -5.092 30.071 1.00 89.06 206 ARG A O 1
ATOM 1621 N N . GLN A 1 207 ? -22.786 -4.004 30.223 1.00 89.25 207 GLN A N 1
ATOM 1622 C CA . GLN A 1 207 ? -22.883 -3.749 31.658 1.00 89.25 207 GLN A CA 1
ATOM 1623 C C . GLN A 1 207 ? -24.056 -2.818 31.984 1.00 89.25 207 GLN A C 1
ATOM 1625 O O . GLN A 1 207 ? -24.823 -3.125 32.891 1.00 89.25 207 GLN A O 1
ATOM 1630 N N . GLU A 1 208 ? -24.251 -1.748 31.210 1.00 85.19 208 GLU A N 1
ATOM 1631 C CA . GLU A 1 208 ? -25.421 -0.865 31.327 1.00 85.19 208 GLU A CA 1
ATOM 1632 C C . GLU A 1 208 ? -26.734 -1.620 31.083 1.00 85.19 208 GLU A C 1
ATOM 1634 O O . GLU A 1 208 ? -27.671 -1.502 31.868 1.00 85.19 208 GLU A O 1
ATOM 1639 N N . ALA A 1 209 ? -26.805 -2.450 30.036 1.00 83.12 209 ALA A N 1
ATOM 1640 C CA . ALA A 1 209 ? -27.999 -3.239 29.737 1.00 83.12 209 ALA A CA 1
ATOM 1641 C C . ALA A 1 209 ? -28.317 -4.269 30.834 1.00 83.12 209 ALA A C 1
ATOM 1643 O O . ALA A 1 209 ? -29.482 -4.451 31.183 1.00 83.12 209 ALA A O 1
ATOM 1644 N N . LEU A 1 210 ? -27.297 -4.924 31.399 1.00 83.62 210 LEU A N 1
ATOM 1645 C CA . LEU A 1 210 ? -27.460 -5.837 32.531 1.00 83.62 210 LEU A CA 1
ATOM 1646 C C . LEU A 1 210 ? -27.911 -5.088 33.785 1.00 83.62 210 LEU A C 1
ATOM 1648 O O . LEU A 1 210 ? -28.830 -5.553 34.451 1.00 83.62 210 LEU A O 1
ATOM 1652 N N . LEU A 1 211 ? -27.316 -3.928 34.082 1.00 82.88 211 LEU A N 1
ATOM 1653 C CA . LEU A 1 211 ? -27.718 -3.088 35.210 1.00 82.88 211 LEU A CA 1
ATOM 1654 C C . LEU A 1 211 ? -29.189 -2.676 35.083 1.00 82.88 211 LEU A C 1
ATOM 1656 O O . LEU A 1 211 ? -29.967 -2.908 36.004 1.00 82.88 211 LEU A O 1
ATOM 1660 N N . ASN A 1 212 ? -29.588 -2.159 33.920 1.00 74.25 212 ASN A N 1
ATOM 1661 C CA . ASN A 1 212 ? -30.973 -1.781 33.650 1.00 74.25 212 ASN A CA 1
ATOM 1662 C C . ASN A 1 212 ? -31.917 -2.985 33.736 1.00 74.25 212 ASN A C 1
ATOM 1664 O O . ASN A 1 212 ? -32.967 -2.897 34.366 1.00 74.25 212 ASN A O 1
ATOM 1668 N N . SER A 1 213 ? -31.536 -4.136 33.171 1.00 75.31 213 SER A N 1
ATOM 1669 C CA . SER A 1 213 ? -32.358 -5.344 33.253 1.00 75.31 213 SER A CA 1
ATOM 1670 C C . SER A 1 213 ? -32.532 -5.824 34.688 1.00 75.31 213 SER A C 1
ATOM 1672 O O . SER A 1 213 ? -33.636 -6.223 35.032 1.00 75.31 213 SER A O 1
ATOM 1674 N N . VAL A 1 214 ? -31.476 -5.808 35.510 1.00 75.12 214 VAL A N 1
ATOM 1675 C CA . VAL A 1 214 ? -31.557 -6.206 36.922 1.00 75.12 214 VAL A CA 1
ATOM 1676 C C . VAL A 1 214 ? -32.473 -5.256 37.680 1.00 75.12 214 VAL A C 1
ATOM 1678 O O . VAL A 1 214 ? -33.350 -5.732 38.394 1.00 75.12 214 VAL A O 1
ATOM 1681 N N . LEU A 1 215 ? -32.322 -3.939 37.490 1.00 73.62 215 LEU A N 1
ATOM 1682 C CA . LEU A 1 215 ? -33.196 -2.936 38.106 1.00 73.62 215 LEU A CA 1
ATOM 1683 C C . LEU A 1 215 ? -34.675 -3.162 37.749 1.00 73.62 215 LEU A C 1
ATOM 1685 O O . LEU A 1 215 ? -35.532 -2.991 38.613 1.00 73.62 215 LEU A O 1
ATOM 1689 N N . GLU A 1 216 ? -34.978 -3.599 36.525 1.00 64.62 216 GLU A N 1
ATOM 1690 C CA . GLU A 1 216 ? -36.342 -3.901 36.069 1.00 64.62 216 GLU A CA 1
ATOM 1691 C C . GLU A 1 216 ? -36.950 -5.183 36.669 1.00 64.62 216 GLU A C 1
ATOM 1693 O O . GLU A 1 216 ? -38.168 -5.260 36.851 1.00 64.62 216 GLU A O 1
ATOM 1698 N N . THR A 1 217 ? -36.141 -6.200 36.993 1.00 62.94 217 THR A N 1
ATOM 1699 C CA . THR A 1 217 ? -36.634 -7.469 37.565 1.00 62.94 217 THR A CA 1
ATOM 1700 C C . THR A 1 217 ? -36.712 -7.497 39.087 1.00 62.94 217 THR A C 1
ATOM 1702 O O . THR A 1 217 ? -37.349 -8.408 39.623 1.00 62.94 217 THR A O 1
ATOM 1705 N N . VAL A 1 218 ? -36.107 -6.549 39.813 1.00 67.75 218 VAL A N 1
ATOM 1706 C CA . VAL A 1 218 ? -36.216 -6.541 41.281 1.00 67.75 218 VAL A CA 1
ATOM 1707 C C . VAL A 1 218 ? -37.677 -6.319 41.694 1.00 67.75 218 VAL A C 1
ATOM 1709 O O . VAL A 1 218 ? -38.345 -5.397 41.236 1.00 67.75 218 VAL A O 1
ATOM 1712 N N . HIS A 1 219 ? -38.180 -7.127 42.633 1.00 66.88 219 HIS A N 1
ATOM 1713 C CA . HIS A 1 219 ? -39.510 -6.951 43.239 1.00 66.88 219 HIS A CA 1
ATOM 1714 C C . HIS A 1 219 ? -39.640 -5.696 44.133 1.00 66.88 219 HIS A C 1
ATOM 1716 O O . HIS A 1 219 ? -40.676 -5.503 44.773 1.00 66.88 219 HIS A O 1
ATOM 1722 N N . LEU A 1 220 ? -38.608 -4.850 44.167 1.00 77.88 220 LEU A N 1
ATOM 1723 C CA . LEU A 1 220 ? -38.526 -3.582 44.883 1.00 77.88 220 LEU A CA 1
ATOM 1724 C C . LEU A 1 220 ? -38.776 -2.433 43.900 1.00 77.88 220 LEU A C 1
ATOM 1726 O O . LEU A 1 220 ? -38.242 -2.444 42.793 1.00 77.88 220 LEU A O 1
ATOM 1730 N N . GLY A 1 221 ? -39.571 -1.441 44.299 1.00 84.25 221 GLY A N 1
ATOM 1731 C CA . GLY A 1 221 ? -39.692 -0.201 43.536 1.00 84.25 221 GLY A CA 1
ATOM 1732 C C . GLY A 1 221 ? -38.432 0.647 43.703 1.00 84.25 221 GLY A C 1
ATOM 1733 O O . GLY A 1 221 ? -38.043 0.929 44.832 1.00 84.25 221 GLY A O 1
ATOM 1734 N N . VAL A 1 222 ? -37.792 1.025 42.596 1.00 86.94 222 VAL A N 1
ATOM 1735 C CA . VAL A 1 222 ? -36.639 1.934 42.585 1.00 86.94 222 VAL A CA 1
ATOM 1736 C C . VAL A 1 222 ? -37.032 3.212 41.853 1.00 86.94 222 VAL A C 1
ATOM 1738 O O . VAL A 1 222 ? -37.479 3.147 40.705 1.00 86.94 222 VAL A O 1
ATOM 1741 N N . LEU A 1 223 ? -36.852 4.345 42.532 1.00 88.44 223 LEU A N 1
ATOM 1742 C CA . LEU A 1 223 ? -37.001 5.698 42.005 1.00 88.44 223 LEU A CA 1
ATOM 1743 C C . LEU A 1 223 ? -35.698 6.465 42.256 1.00 88.44 223 LEU A C 1
ATOM 1745 O O . LEU A 1 223 ? -35.212 6.471 43.385 1.00 88.44 223 LEU A O 1
ATOM 1749 N N . ALA A 1 224 ? -35.151 7.105 41.229 1.00 87.88 224 ALA A N 1
ATOM 1750 C CA . ALA A 1 224 ? -34.092 8.098 41.363 1.00 87.88 224 ALA A CA 1
ATOM 1751 C C . ALA A 1 224 ? -34.635 9.449 40.898 1.00 87.88 224 ALA A C 1
ATOM 1753 O O . ALA A 1 224 ? -35.234 9.513 39.826 1.00 87.88 224 ALA A O 1
ATOM 1754 N N . VAL A 1 225 ? -34.406 10.497 41.684 1.00 86.62 225 VAL A N 1
ATOM 1755 C CA . VAL A 1 225 ? -34.872 11.866 41.422 1.00 86.62 225 VAL A CA 1
ATOM 1756 C C . VAL A 1 225 ? -33.694 12.839 41.391 1.00 86.62 225 VAL A C 1
ATOM 1758 O O . VAL A 1 225 ? -32.659 12.571 42.007 1.00 86.62 225 VAL A O 1
ATOM 1761 N N . ASP A 1 226 ? -33.828 13.939 40.651 1.00 86.44 226 ASP A N 1
ATOM 1762 C CA . ASP A 1 226 ? -32.853 15.034 40.649 1.00 86.44 226 ASP A CA 1
ATOM 1763 C C . ASP A 1 226 ? -33.048 15.992 41.845 1.00 86.44 226 ASP A C 1
ATOM 1765 O O . ASP A 1 226 ? -33.931 15.806 42.685 1.00 86.44 226 ASP A O 1
ATOM 1769 N N . ALA A 1 227 ? -32.194 17.017 41.942 1.00 82.06 227 ALA A N 1
ATOM 1770 C CA . ALA A 1 227 ? -32.251 18.010 43.020 1.00 82.06 227 ALA A CA 1
ATOM 1771 C C . ALA A 1 227 ? -33.523 18.881 42.989 1.00 82.06 227 ALA A C 1
ATOM 1773 O O . ALA A 1 227 ? -33.883 19.470 44.008 1.00 82.06 227 ALA A O 1
ATOM 1774 N N . ASP A 1 228 ? -34.197 18.951 41.841 1.00 79.06 228 ASP A N 1
ATOM 1775 C CA . ASP A 1 228 ? -35.429 19.712 41.638 1.00 79.06 228 ASP A CA 1
ATOM 1776 C C . ASP A 1 228 ? -36.685 18.838 41.848 1.00 79.06 228 ASP A C 1
ATOM 1778 O O . ASP A 1 228 ? -37.798 19.357 41.965 1.00 79.06 228 ASP A O 1
ATOM 1782 N N . GLY A 1 229 ? -36.507 17.518 41.982 1.00 76.25 229 GLY A N 1
ATOM 1783 C CA . GLY A 1 229 ? -37.553 16.531 42.232 1.00 76.25 229 GLY A CA 1
ATOM 1784 C C . GLY A 1 229 ? -38.123 15.863 40.981 1.00 76.25 229 GLY A C 1
ATOM 1785 O O . GLY A 1 229 ? -39.187 15.257 41.079 1.00 76.25 229 GLY A O 1
ATOM 1786 N N . HIS A 1 230 ? -37.455 15.953 39.827 1.00 82.56 230 HIS A N 1
ATOM 1787 C CA . HIS A 1 230 ? -37.858 15.226 38.622 1.00 82.56 230 HIS A CA 1
ATOM 1788 C C . HIS A 1 230 ? -37.318 13.793 38.607 1.00 82.56 230 HIS A C 1
ATOM 1790 O O . HIS A 1 230 ? -36.178 13.532 38.997 1.00 82.56 230 HIS A O 1
ATOM 1796 N N . ASP A 1 231 ? -38.115 12.871 38.073 1.00 84.31 231 ASP A N 1
ATOM 1797 C CA . ASP A 1 231 ? -37.771 11.456 37.959 1.00 84.31 231 ASP A CA 1
ATOM 1798 C C . ASP A 1 231 ? -36.668 11.211 36.909 1.00 84.31 231 ASP A C 1
ATOM 1800 O O . ASP A 1 231 ? -36.863 11.405 35.709 1.00 84.31 231 ASP A O 1
ATOM 1804 N N . ILE A 1 232 ? -35.509 10.715 37.352 1.00 86.31 232 ILE A N 1
ATOM 1805 C CA . ILE A 1 232 ? -34.379 10.298 36.501 1.00 86.31 232 ILE A CA 1
ATOM 1806 C C . ILE A 1 232 ? -34.540 8.836 36.065 1.00 86.31 232 ILE A C 1
ATOM 1808 O O . ILE A 1 232 ? -34.239 8.472 34.926 1.00 86.31 232 ILE A O 1
ATOM 1812 N N . LEU A 1 233 ? -34.979 7.969 36.982 1.00 85.25 233 LEU A N 1
ATOM 1813 C CA . LEU A 1 233 ? -35.159 6.540 36.730 1.00 85.25 233 LEU A CA 1
ATOM 1814 C C . LEU A 1 233 ? -36.300 6.000 37.578 1.00 85.25 233 LEU A C 1
ATOM 1816 O O . LEU A 1 233 ? -36.322 6.194 38.788 1.00 85.25 233 LEU A O 1
ATOM 1820 N N . MET A 1 234 ? -37.187 5.234 36.951 1.00 87.44 234 MET A N 1
ATOM 1821 C CA . MET A 1 234 ? -38.271 4.532 37.627 1.00 87.44 234 MET A CA 1
ATOM 1822 C C . MET A 1 234 ? -38.424 3.129 37.034 1.00 87.44 234 MET A C 1
ATOM 1824 O O . MET A 1 234 ? -38.810 2.986 35.869 1.00 87.44 234 MET A O 1
ATOM 1828 N N . ASN A 1 235 ? -38.134 2.095 37.830 1.00 85.75 235 ASN A N 1
ATOM 1829 C CA . ASN A 1 235 ? -38.267 0.705 37.378 1.00 85.75 235 ASN A CA 1
ATOM 1830 C C . ASN A 1 235 ? -39.743 0.261 37.284 1.00 85.75 235 ASN A C 1
ATOM 1832 O O . ASN A 1 235 ? -40.640 0.891 37.855 1.00 85.75 235 ASN A O 1
ATOM 1836 N N . ARG A 1 236 ? -40.026 -0.858 36.600 1.00 85.19 236 ARG A N 1
ATOM 1837 C CA . ARG A 1 236 ? -41.394 -1.380 36.407 1.00 85.19 236 ARG A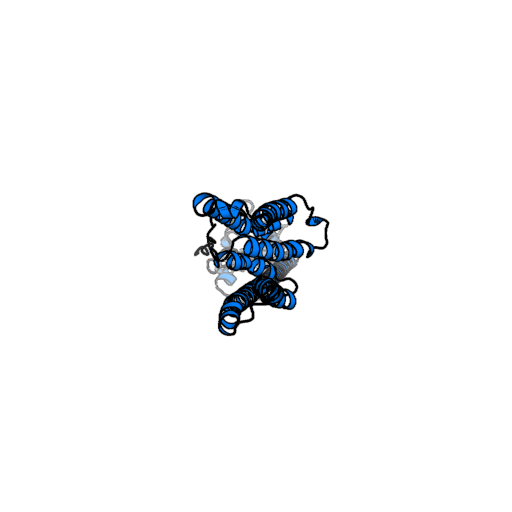 CA 1
ATOM 1838 C C . ARG A 1 236 ? -42.180 -1.537 37.704 1.00 85.19 236 ARG A C 1
ATOM 1840 O O . ARG A 1 236 ? -43.378 -1.254 37.727 1.00 85.19 236 ARG A O 1
ATOM 1847 N N . LYS A 1 237 ? -41.545 -2.010 38.782 1.00 86.44 237 LYS A N 1
ATOM 1848 C CA . LYS A 1 237 ? -42.237 -2.197 40.062 1.00 86.44 237 LYS A CA 1
ATOM 1849 C C . LYS A 1 237 ? -42.653 -0.861 40.675 1.00 86.44 237 LYS A C 1
ATOM 1851 O O . LYS A 1 237 ? -43.771 -0.766 41.179 1.00 86.44 237 LYS A O 1
ATOM 1856 N N . GLN A 1 238 ? -41.796 0.153 40.598 1.00 89.31 238 GLN A N 1
ATOM 1857 C CA . GLN A 1 238 ? -42.113 1.494 41.069 1.00 89.31 238 GLN A CA 1
ATOM 1858 C C . GLN A 1 238 ? -43.179 2.160 40.204 1.00 89.31 238 GLN A C 1
ATOM 1860 O O . GLN A 1 238 ? -44.093 2.758 40.756 1.00 89.31 238 GLN A O 1
ATOM 1865 N N . ARG A 1 239 ? -43.142 1.973 38.880 1.00 88.19 239 ARG A N 1
ATOM 1866 C CA . ARG A 1 239 ? -44.197 2.453 37.975 1.00 88.19 239 ARG A CA 1
ATOM 1867 C C . ARG A 1 239 ? -45.564 1.882 38.342 1.00 88.19 239 ARG A C 1
ATOM 1869 O O . ARG A 1 239 ? -46.515 2.633 38.500 1.00 88.19 239 ARG A O 1
ATOM 1876 N N . ALA A 1 240 ? -45.637 0.577 38.609 1.00 86.44 240 ALA A N 1
ATOM 1877 C CA . ALA A 1 240 ? -46.868 -0.059 39.077 1.00 86.44 240 ALA A CA 1
ATOM 1878 C C . ALA A 1 240 ? -47.326 0.449 40.462 1.00 86.44 240 ALA A C 1
ATOM 1880 O O . ALA A 1 240 ? -48.523 0.504 40.733 1.00 86.44 240 ALA A O 1
ATOM 1881 N N . ASN A 1 241 ? -46.392 0.802 41.354 1.00 88.62 241 ASN A N 1
ATOM 1882 C CA . ASN A 1 241 ? -46.720 1.415 42.645 1.00 88.62 241 ASN A CA 1
ATOM 1883 C C . ASN A 1 241 ? -47.239 2.854 42.471 1.00 88.62 241 ASN A C 1
ATOM 1885 O O . ASN A 1 241 ? -48.187 3.237 43.147 1.00 88.62 241 ASN A O 1
ATOM 1889 N N . HIS A 1 242 ? -46.648 3.625 41.559 1.00 88.00 242 HIS A N 1
ATOM 1890 C CA . HIS A 1 242 ? -47.073 4.984 41.236 1.00 88.00 242 HIS A CA 1
ATOM 1891 C C . HIS A 1 242 ? -48.454 4.997 40.587 1.00 88.00 242 HIS A C 1
ATOM 1893 O O . HIS A 1 242 ? -49.339 5.667 41.097 1.00 88.00 242 HIS A O 1
ATOM 1899 N N . GLU A 1 243 ? -48.694 4.152 39.579 1.00 87.06 243 GLU A N 1
ATOM 1900 C CA . GLU A 1 243 ? -50.023 3.949 38.979 1.00 87.06 243 GLU A CA 1
ATOM 1901 C C . GLU A 1 243 ? -51.085 3.566 40.023 1.00 87.06 243 GLU A C 1
ATOM 1903 O O . GLU A 1 243 ? -52.241 3.965 39.919 1.00 87.06 243 GLU A O 1
ATOM 1908 N N . LEU A 1 244 ? -50.709 2.796 41.052 1.00 86.25 244 LEU A N 1
ATOM 1909 C CA . LEU A 1 244 ? -51.613 2.460 42.151 1.00 86.25 244 LEU A CA 1
ATOM 1910 C C . LEU A 1 244 ? -51.926 3.668 43.050 1.00 86.25 244 LEU A C 1
ATOM 1912 O O . LEU A 1 244 ? -53.025 3.743 43.603 1.00 86.25 244 LEU A O 1
ATOM 1916 N N . ALA A 1 245 ? -50.960 4.568 43.230 1.00 86.00 245 ALA A N 1
ATOM 1917 C CA . ALA A 1 245 ? -51.089 5.780 44.029 1.00 86.00 245 ALA A CA 1
ATOM 1918 C C . ALA A 1 245 ? -51.735 6.945 43.257 1.00 86.00 245 ALA A C 1
ATOM 1920 O O . ALA A 1 245 ? -52.208 7.889 43.886 1.00 86.00 245 ALA A O 1
ATOM 1921 N N . THR A 1 246 ? -51.785 6.887 41.925 1.00 85.44 246 THR A N 1
ATOM 1922 C CA . THR A 1 246 ? -52.409 7.901 41.069 1.00 85.44 246 THR A CA 1
ATOM 1923 C C . THR A 1 246 ? -53.931 7.956 41.291 1.00 85.44 246 THR A C 1
ATOM 1925 O O . THR A 1 246 ? -54.613 6.934 41.159 1.00 85.44 246 THR A O 1
ATOM 1928 N N . PRO A 1 247 ? -54.503 9.131 41.629 1.00 82.56 247 PRO A N 1
ATOM 1929 C CA . PRO A 1 247 ? -55.952 9.331 41.624 1.00 82.56 247 PRO A CA 1
ATOM 1930 C C . PRO A 1 247 ? -56.538 9.122 40.220 1.00 82.56 247 PRO A C 1
ATOM 1932 O O . PRO A 1 247 ? -55.944 9.541 39.236 1.00 82.56 247 PRO A O 1
ATOM 1935 N N . THR A 1 248 ? -57.739 8.549 40.110 1.00 77.06 248 THR A N 1
ATOM 1936 C CA . THR A 1 248 ? -58.401 8.306 38.808 1.00 77.06 248 THR A CA 1
ATOM 1937 C C . THR A 1 248 ? -58.748 9.570 38.022 1.00 77.06 248 THR A C 1
ATOM 1939 O O . THR A 1 248 ? -58.993 9.479 36.823 1.00 77.06 248 THR A O 1
ATOM 1942 N N . ASP A 1 249 ? -58.769 10.725 38.685 1.00 76.69 249 ASP A N 1
ATOM 1943 C CA . ASP A 1 249 ? -59.230 11.993 38.114 1.00 76.69 249 ASP A CA 1
ATOM 1944 C C . ASP A 1 249 ? -58.074 12.879 37.606 1.00 76.69 249 ASP A C 1
ATOM 1946 O O . ASP A 1 249 ? -58.320 13.967 37.086 1.00 76.69 249 ASP A O 1
ATOM 1950 N N . ILE A 1 250 ? -56.814 12.443 37.767 1.00 77.75 250 ILE A N 1
ATOM 1951 C CA . ILE A 1 250 ? -55.612 13.193 37.372 1.00 77.75 250 ILE A CA 1
ATOM 1952 C C . ILE A 1 250 ? -54.691 12.272 36.569 1.00 77.75 250 ILE A C 1
ATOM 1954 O O . ILE A 1 250 ? -54.208 11.268 37.085 1.00 77.75 250 ILE A O 1
ATOM 1958 N N . GLU A 1 251 ? -54.442 12.629 35.309 1.00 66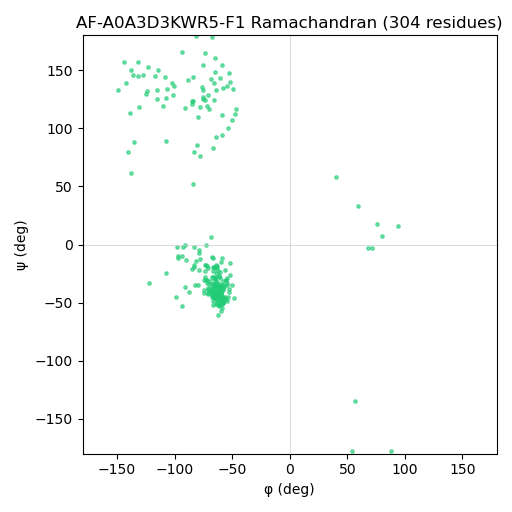.50 251 GLU A N 1
ATOM 1959 C CA . GLU A 1 251 ? -53.673 11.802 34.368 1.00 66.50 251 GLU A CA 1
ATOM 1960 C C . GLU A 1 251 ? -52.159 11.813 34.665 1.00 66.50 251 GLU A C 1
ATOM 1962 O O . GLU A 1 251 ? -51.496 10.798 34.465 1.00 66.50 251 GLU A O 1
ATOM 1967 N N . ASP A 1 252 ? -51.635 12.917 35.215 1.00 72.19 252 ASP A N 1
ATOM 1968 C CA . ASP A 1 252 ? -50.228 13.072 35.618 1.00 72.19 252 ASP A CA 1
ATOM 1969 C C . ASP A 1 252 ? -50.112 13.842 36.954 1.00 72.19 252 ASP A C 1
ATOM 1971 O O . ASP A 1 252 ? -49.963 15.068 36.970 1.00 72.19 252 ASP A O 1
ATOM 1975 N N . PRO A 1 253 ? -50.326 13.169 38.102 1.00 77.06 253 PRO A N 1
ATOM 1976 C CA . PRO A 1 253 ? -50.286 13.813 39.409 1.00 77.06 253 PRO A CA 1
ATOM 1977 C C . PRO A 1 253 ? -48.847 14.081 39.856 1.00 77.06 253 PRO A C 1
ATOM 1979 O O . PRO A 1 253 ? -48.002 13.192 39.843 1.00 77.06 253 PRO A O 1
ATOM 1982 N N . ASN A 1 254 ? -48.599 15.276 40.386 1.00 79.12 254 ASN A N 1
ATOM 1983 C CA . ASN A 1 254 ? -47.369 15.533 41.132 1.00 79.12 254 ASN A CA 1
ATOM 1984 C C . ASN A 1 254 ? -47.326 14.692 42.419 1.00 79.12 254 ASN A C 1
ATOM 1986 O O . ASN A 1 254 ? -48.365 14.299 42.954 1.00 79.12 254 ASN A O 1
ATOM 1990 N N . GLU A 1 255 ? -46.133 14.509 42.993 1.00 80.56 255 GLU A N 1
ATOM 1991 C CA . GLU A 1 255 ? -45.924 13.727 44.224 1.00 80.56 255 GLU A CA 1
ATOM 1992 C C . GLU A 1 255 ? -46.880 14.120 45.362 1.00 80.56 255 GLU A C 1
ATOM 1994 O O . GLU A 1 255 ? -47.316 13.260 46.117 1.00 80.56 255 GLU A O 1
ATOM 1999 N N . SER A 1 256 ? -47.255 15.399 45.487 1.00 81.75 256 SER A N 1
ATOM 2000 C CA . SER A 1 256 ? -48.196 15.906 46.504 1.00 81.75 256 SER A CA 1
ATOM 2001 C C . SER A 1 256 ? -49.659 15.502 46.275 1.00 81.75 256 SER A C 1
ATOM 2003 O O . SER A 1 256 ? -50.466 15.541 47.204 1.00 81.75 256 SER A O 1
ATOM 2005 N N . GLN A 1 257 ? -50.004 15.098 45.056 1.00 83.06 257 GLN A N 1
ATOM 2006 C CA . GLN A 1 257 ? -51.347 14.704 44.627 1.00 83.06 257 GLN A CA 1
ATOM 2007 C C . GLN A 1 257 ? -51.548 13.184 44.662 1.00 83.06 257 GLN A C 1
ATOM 2009 O O . GLN A 1 257 ? -52.679 12.713 44.555 1.00 83.06 257 GLN A O 1
ATOM 2014 N N . LEU A 1 258 ? -50.476 12.409 44.861 1.00 84.81 258 LEU A N 1
ATOM 2015 C CA . LEU A 1 258 ? -50.561 10.961 45.027 1.00 84.81 258 LEU A CA 1
ATOM 2016 C C . LEU A 1 258 ? -51.323 10.568 46.301 1.00 84.81 258 LEU A C 1
ATOM 2018 O O . LEU A 1 258 ? -51.279 11.248 47.332 1.00 84.81 258 LEU A O 1
ATOM 2022 N N . LEU A 1 259 ? -51.999 9.426 46.232 1.00 87.75 259 LEU A N 1
ATOM 2023 C CA . LEU A 1 259 ? -52.753 8.819 47.323 1.00 87.75 259 LEU A CA 1
ATOM 2024 C C . LEU A 1 259 ? -51.813 8.014 48.225 1.00 87.75 259 LEU A C 1
ATOM 2026 O O . LEU A 1 259 ? -51.722 6.787 48.119 1.00 87.75 259 LEU A O 1
ATOM 2030 N N . VAL A 1 260 ? -51.104 8.731 49.099 1.00 89.06 260 VAL A N 1
ATOM 2031 C CA . VAL A 1 260 ? -50.175 8.174 50.091 1.00 89.06 260 VAL A CA 1
ATOM 2032 C C . VAL A 1 260 ? -50.761 8.354 51.488 1.00 89.06 260 VAL A C 1
ATOM 2034 O O . VAL A 1 260 ? -50.991 9.478 51.936 1.00 89.06 260 VAL A O 1
ATOM 2037 N N . PHE A 1 261 ? -50.988 7.245 52.185 1.00 90.56 261 PHE A N 1
ATOM 2038 C CA . PHE A 1 261 ? -51.577 7.208 53.521 1.00 90.56 261 PHE A CA 1
ATOM 2039 C C . PHE A 1 261 ? -50.581 6.692 54.561 1.00 90.56 261 PHE A C 1
ATOM 2041 O O . PHE A 1 261 ? -49.698 5.882 54.260 1.00 90.56 261 PHE A O 1
ATOM 2048 N N . ALA A 1 262 ? -50.736 7.165 55.794 1.00 88.38 262 ALA A N 1
ATOM 2049 C CA . ALA A 1 262 ? -49.965 6.734 56.948 1.00 88.38 262 ALA A CA 1
ATOM 2050 C C . ALA A 1 262 ? -50.297 5.277 57.328 1.00 88.38 262 ALA A C 1
ATOM 2052 O O . ALA A 1 262 ? -51.139 4.617 56.713 1.00 88.38 262 ALA A O 1
ATOM 2053 N N . ALA A 1 263 ? -49.636 4.750 58.364 1.00 85.38 263 ALA A N 1
ATOM 2054 C CA . ALA A 1 263 ? -49.793 3.360 58.809 1.00 85.38 263 ALA A CA 1
ATOM 2055 C C . ALA A 1 263 ? -51.249 2.961 59.148 1.00 85.38 263 ALA A C 1
ATOM 2057 O O . ALA A 1 263 ? -51.584 1.776 59.099 1.00 85.38 263 ALA A O 1
ATOM 2058 N N . ASP A 1 264 ? -52.107 3.941 59.446 1.00 84.88 264 ASP A N 1
ATOM 2059 C CA . ASP A 1 264 ? -53.533 3.777 59.738 1.00 84.88 264 ASP A CA 1
ATOM 2060 C C . ASP A 1 264 ? -54.428 3.581 58.496 1.00 84.88 264 ASP A C 1
ATOM 2062 O O . ASP A 1 264 ? -55.613 3.289 58.644 1.00 84.88 264 ASP A O 1
ATOM 2066 N N . ARG A 1 265 ? -53.864 3.675 57.280 1.00 84.25 265 ARG A N 1
ATOM 2067 C CA . ARG A 1 265 ? -54.528 3.513 55.967 1.00 84.25 265 ARG A CA 1
ATOM 2068 C C . ARG A 1 265 ? -55.536 4.594 55.581 1.00 84.25 265 ARG A C 1
ATOM 2070 O O . ARG A 1 265 ? -56.089 4.531 54.480 1.00 84.25 265 ARG A O 1
ATOM 2077 N N . THR A 1 266 ? -55.788 5.559 56.456 1.00 83.25 266 THR A N 1
ATOM 2078 C CA . THR A 1 266 ? -56.852 6.556 56.283 1.00 83.25 266 THR A CA 1
ATOM 2079 C C . THR A 1 266 ? -56.330 7.978 56.309 1.00 83.25 266 THR A C 1
ATOM 2081 O O . THR A 1 266 ? -56.866 8.826 55.600 1.00 83.25 266 THR A O 1
ATOM 2084 N N . THR A 1 267 ? -55.288 8.248 57.092 1.00 86.56 267 THR A N 1
ATOM 2085 C CA . THR A 1 267 ? -54.735 9.594 57.221 1.00 86.56 267 THR A CA 1
ATOM 2086 C C . THR A 1 267 ? -53.742 9.839 56.089 1.00 86.56 267 THR A C 1
ATOM 2088 O O . THR A 1 267 ? -52.787 9.071 55.955 1.00 86.56 267 THR A O 1
ATOM 2091 N N . PRO A 1 268 ? -53.941 10.860 55.237 1.00 88.31 268 PRO A N 1
ATOM 2092 C CA . PRO A 1 268 ? -52.980 11.183 54.191 1.00 88.31 268 PRO A CA 1
ATOM 2093 C C . PRO A 1 268 ? -51.663 11.654 54.814 1.00 88.31 268 PRO A C 1
ATOM 2095 O O . PRO A 1 268 ? -51.665 12.415 55.781 1.00 88.31 268 PRO A O 1
ATOM 2098 N N . VAL A 1 269 ? -50.537 11.213 54.252 1.00 88.62 269 VAL A N 1
ATOM 2099 C CA . VAL A 1 269 ? -49.213 11.671 54.694 1.00 88.62 269 VAL A CA 1
ATOM 2100 C C . VAL A 1 269 ? -49.022 13.134 54.255 1.00 88.62 269 VAL A C 1
ATOM 2102 O O . VAL A 1 269 ? -49.239 13.426 53.065 1.00 88.62 269 VAL A O 1
ATOM 2105 N N . PRO A 1 270 ? -48.632 14.047 55.173 1.00 88.81 270 PRO A N 1
ATOM 2106 C CA . PRO A 1 270 ? -48.283 15.429 54.839 1.00 88.81 270 PRO A CA 1
ATOM 2107 C C . PRO A 1 270 ? -47.240 15.489 53.725 1.00 88.81 270 PRO A C 1
ATOM 2109 O O . PRO A 1 270 ? -46.406 14.596 53.618 1.00 88.81 270 PRO A O 1
ATOM 2112 N N . VAL A 1 271 ? -47.281 16.519 52.877 1.00 85.75 271 VAL A N 1
ATOM 2113 C CA . VAL A 1 271 ? -46.429 16.588 51.673 1.00 85.75 271 VAL A CA 1
ATOM 2114 C C . VAL A 1 271 ? -44.943 16.577 52.037 1.00 85.75 271 VAL A C 1
ATOM 2116 O O . VAL A 1 271 ? -44.165 15.909 51.361 1.00 85.75 271 VAL A O 1
ATOM 2119 N N . GLU A 1 272 ? -44.561 17.266 53.113 1.00 85.38 272 GLU A N 1
ATOM 2120 C CA . GLU A 1 272 ? -43.204 17.273 53.668 1.00 85.38 272 GLU A CA 1
ATOM 2121 C C . GLU A 1 272 ? -42.715 15.888 54.113 1.00 85.38 272 GLU A C 1
ATOM 2123 O O . GLU A 1 272 ? -41.544 15.572 53.920 1.00 85.38 272 GLU A O 1
ATOM 2128 N N . ASP A 1 273 ? -43.614 15.039 54.612 1.00 87.31 273 ASP A N 1
ATOM 2129 C CA . ASP A 1 273 ? -43.281 13.723 55.160 1.00 87.31 273 ASP A CA 1
ATOM 2130 C C . ASP A 1 273 ? -43.334 12.601 54.107 1.00 87.31 273 ASP A C 1
ATOM 2132 O O . ASP A 1 273 ? -43.071 11.430 54.408 1.00 87.31 273 ASP A O 1
ATOM 2136 N N . ARG A 1 274 ? -43.670 12.927 52.851 1.00 89.12 274 ARG A N 1
ATOM 2137 C CA . ARG A 1 274 ? -43.767 11.928 51.779 1.00 89.12 274 ARG A CA 1
ATOM 2138 C C . ARG A 1 274 ? -42.397 11.360 51.413 1.00 89.12 274 ARG A C 1
ATOM 2140 O O . ARG A 1 274 ? -41.429 12.117 51.329 1.00 89.12 274 ARG A O 1
ATOM 2147 N N . PRO A 1 275 ? -42.303 10.051 51.109 1.00 90.12 275 PRO A N 1
ATOM 2148 C CA . PRO A 1 275 ? -41.023 9.393 50.857 1.00 90.12 275 PRO A CA 1
ATOM 2149 C C . PRO A 1 275 ? -40.157 10.075 49.788 1.00 90.12 275 PRO A C 1
ATOM 2151 O O . PRO A 1 275 ? -38.965 10.269 50.016 1.00 90.12 275 PRO A O 1
ATOM 2154 N N . VAL A 1 276 ? -40.739 10.475 48.648 1.00 88.94 276 VAL A N 1
ATOM 2155 C CA . VAL A 1 276 ? -39.982 11.121 47.559 1.00 88.94 276 VAL A CA 1
ATOM 2156 C C . VAL A 1 276 ? -39.556 12.532 47.956 1.00 88.94 276 VAL A C 1
ATOM 2158 O O . VAL A 1 276 ? -38.408 12.907 47.737 1.00 88.94 276 VAL A O 1
ATOM 2161 N N . ARG A 1 277 ? -40.433 13.303 48.614 1.00 88.56 277 ARG A N 1
ATOM 2162 C CA . ARG A 1 277 ? -40.106 14.662 49.071 1.00 88.56 277 ARG A CA 1
ATOM 2163 C C . ARG A 1 277 ? -38.957 14.660 50.078 1.00 88.56 277 ARG A C 1
ATOM 2165 O O . ARG A 1 277 ? -38.042 15.466 49.950 1.00 88.56 277 ARG A O 1
ATOM 2172 N N . ARG A 1 278 ? -38.979 13.727 51.028 1.00 89.56 278 ARG A N 1
ATOM 2173 C CA . ARG A 1 278 ? -37.904 13.528 52.006 1.00 89.56 278 ARG A CA 1
ATOM 2174 C C . ARG A 1 278 ? -36.586 13.130 51.338 1.00 89.56 278 ARG A C 1
ATOM 2176 O O . ARG A 1 278 ? -35.539 13.651 51.707 1.00 89.56 278 ARG A O 1
ATOM 2183 N N . ALA A 1 279 ? -36.639 12.281 50.310 1.00 89.06 279 ALA A N 1
ATOM 2184 C CA . ALA A 1 279 ? -35.461 11.925 49.520 1.00 89.06 279 ALA A CA 1
ATOM 2185 C C . ALA A 1 279 ? -34.872 13.133 48.758 1.00 89.06 279 ALA A C 1
ATOM 2187 O O . ALA A 1 279 ? -33.660 13.324 48.786 1.00 89.06 279 ALA A O 1
ATOM 2188 N N . VAL A 1 280 ? -35.707 13.992 48.152 1.00 88.69 280 VAL A N 1
ATOM 2189 C CA . VAL A 1 280 ? -35.264 15.247 47.497 1.00 88.69 280 VAL A CA 1
ATOM 2190 C C . VAL A 1 280 ? -34.617 16.210 48.498 1.00 88.69 280 VAL A C 1
ATOM 2192 O O . VAL A 1 280 ? -33.641 16.882 48.178 1.00 88.69 280 VAL A O 1
ATOM 2195 N N . LEU A 1 281 ? -35.120 16.250 49.736 1.00 88.06 281 LEU A N 1
ATOM 2196 C CA . LEU A 1 281 ? -34.530 17.026 50.833 1.00 88.06 281 LEU A CA 1
ATOM 2197 C C . LEU A 1 281 ? -33.215 16.426 51.372 1.00 88.06 281 LEU A C 1
ATOM 2199 O O . LEU A 1 281 ? -32.604 17.006 52.269 1.00 88.06 281 LEU A O 1
ATOM 2203 N N . GLY A 1 282 ? -32.761 15.294 50.825 1.00 86.06 282 GLY A N 1
ATOM 2204 C CA . GLY A 1 282 ? -31.530 14.619 51.228 1.00 86.06 282 GLY A CA 1
ATOM 2205 C C . GLY A 1 282 ? -31.646 13.853 52.546 1.00 86.06 282 GLY A C 1
ATOM 2206 O O . GLY A 1 282 ? -30.628 13.544 53.166 1.00 86.06 282 GLY A O 1
ATOM 2207 N N . GLU A 1 283 ? -32.861 13.553 53.010 1.00 89.62 283 GLU A N 1
ATOM 2208 C CA . GLU A 1 283 ? -33.049 12.767 54.225 1.00 89.62 283 GLU A CA 1
ATOM 2209 C C . GLU A 1 283 ? -32.758 11.284 53.980 1.00 89.62 283 GLU A C 1
ATOM 2211 O O . GLU A 1 283 ? -33.391 10.626 53.153 1.00 89.62 283 GLU A O 1
ATOM 2216 N N . THR A 1 284 ? -31.855 10.715 54.777 1.00 88.88 284 THR A N 1
ATOM 2217 C CA . THR A 1 284 ? -31.656 9.265 54.831 1.00 88.88 284 THR A CA 1
ATOM 2218 C C . THR A 1 284 ? -32.658 8.636 55.797 1.00 88.88 284 THR A C 1
ATOM 2220 O O . THR A 1 284 ? -32.681 8.961 56.985 1.00 88.88 284 THR A O 1
ATOM 2223 N N . PHE A 1 285 ? -33.456 7.682 55.321 1.00 90.88 285 PHE A N 1
ATOM 2224 C CA . PHE A 1 285 ? -34.370 6.914 56.169 1.00 90.88 285 PHE A CA 1
ATOM 2225 C C . PHE A 1 285 ? -34.486 5.465 55.705 1.00 90.88 285 PHE A C 1
ATOM 2227 O O . PHE A 1 285 ? -34.189 5.117 54.564 1.00 90.88 285 PHE A O 1
ATOM 2234 N N . THR A 1 286 ? -34.888 4.580 56.612 1.00 88.69 286 THR A N 1
ATOM 2235 C CA . THR A 1 286 ? -35.055 3.150 56.334 1.00 88.69 286 THR A CA 1
ATOM 2236 C C . THR A 1 286 ? -36.351 2.662 56.963 1.00 88.69 286 THR A C 1
ATOM 2238 O O . THR A 1 286 ? -36.751 3.151 58.017 1.00 88.69 286 THR A O 1
ATOM 2241 N N . ASP A 1 287 ? -36.999 1.712 56.301 1.00 86.81 287 ASP A N 1
ATOM 2242 C CA . ASP A 1 287 ? -38.198 1.026 56.773 1.00 86.81 287 ASP A CA 1
ATOM 2243 C C . ASP A 1 287 ? -39.419 1.925 57.053 1.00 86.81 287 ASP A C 1
ATOM 2245 O O . ASP A 1 287 ? -40.253 1.635 57.912 1.00 86.81 287 ASP A O 1
ATOM 2249 N N . TYR A 1 288 ? -39.573 3.009 56.286 1.00 90.25 288 TYR A N 1
ATOM 2250 C CA . TYR A 1 288 ? -40.722 3.904 56.409 1.00 90.25 288 TYR A CA 1
ATOM 2251 C C . TYR A 1 288 ? -41.947 3.322 55.691 1.00 90.25 288 TYR A C 1
ATOM 2253 O O . TYR A 1 288 ? -41.986 3.223 54.460 1.00 90.25 288 TYR A O 1
ATOM 2261 N N . LEU A 1 289 ? -42.938 2.896 56.477 1.00 90.56 289 LEU A N 1
ATOM 2262 C CA . LEU A 1 289 ? -44.155 2.242 56.000 1.00 90.56 289 LEU A CA 1
ATOM 2263 C C . LEU A 1 289 ? -45.206 3.268 55.565 1.00 90.56 289 LEU A C 1
ATOM 2265 O O . LEU A 1 289 ? -45.680 4.062 56.377 1.00 90.56 289 LEU A O 1
ATOM 2269 N N . VAL A 1 290 ? -45.645 3.163 54.313 1.00 91.94 290 VAL A N 1
ATOM 2270 C CA . VAL A 1 290 ? -46.769 3.934 53.769 1.00 91.94 290 VAL A CA 1
ATOM 2271 C C . VAL A 1 290 ? -47.739 3.026 53.020 1.00 91.94 290 VAL A C 1
ATOM 2273 O O . VAL A 1 290 ? -47.385 1.940 52.555 1.00 91.94 290 VAL A O 1
ATOM 2276 N N . TRP A 1 291 ? -48.984 3.469 52.900 1.00 92.12 291 TRP A N 1
ATOM 2277 C CA . TRP A 1 291 ? -50.020 2.789 52.130 1.00 92.12 291 TRP A CA 1
ATOM 2278 C C . TRP A 1 291 ? -50.317 3.568 50.853 1.00 92.12 291 TRP A C 1
ATOM 2280 O O . TRP A 1 291 ? -50.629 4.753 50.911 1.00 92.12 291 TRP A O 1
ATOM 2290 N N . LEU A 1 292 ? -50.235 2.899 49.703 1.00 90.94 292 LEU A N 1
ATOM 2291 C CA . LEU A 1 292 ? -50.511 3.499 48.398 1.00 90.94 292 LEU A CA 1
ATOM 2292 C C . LEU A 1 292 ? -51.886 3.102 47.865 1.00 90.94 292 LEU A C 1
ATOM 2294 O O . LEU A 1 292 ? -52.264 1.926 47.932 1.00 90.94 292 LEU A O 1
ATOM 2298 N N . GLY A 1 293 ? -52.579 4.074 47.271 1.00 87.75 293 GLY A N 1
ATOM 2299 C CA . GLY A 1 293 ? -53.844 3.901 46.557 1.00 87.75 293 GLY A CA 1
ATOM 2300 C C . GLY A 1 293 ? -55.086 4.003 47.441 1.00 87.75 293 GLY A C 1
ATOM 2301 O O . GLY A 1 293 ? -55.009 4.254 48.641 1.00 87.75 293 GLY A O 1
ATOM 2302 N N . ALA A 1 294 ? -56.264 3.804 46.847 1.00 84.94 294 ALA A N 1
ATOM 2303 C CA . ALA A 1 294 ? -57.549 3.965 47.533 1.00 84.94 294 ALA A CA 1
ATOM 2304 C C . ALA A 1 294 ? -58.282 2.639 47.809 1.00 84.94 294 ALA A C 1
ATOM 2306 O O . ALA A 1 294 ? -58.303 1.708 46.995 1.00 84.94 294 ALA A O 1
ATOM 2307 N N . GLY A 1 295 ? -58.961 2.586 48.960 1.00 81.25 295 GLY A N 1
ATOM 2308 C CA . GLY A 1 295 ? -59.927 1.542 49.307 1.00 81.25 295 GLY A CA 1
ATOM 2309 C C . GLY A 1 295 ? -59.356 0.120 49.260 1.00 81.25 29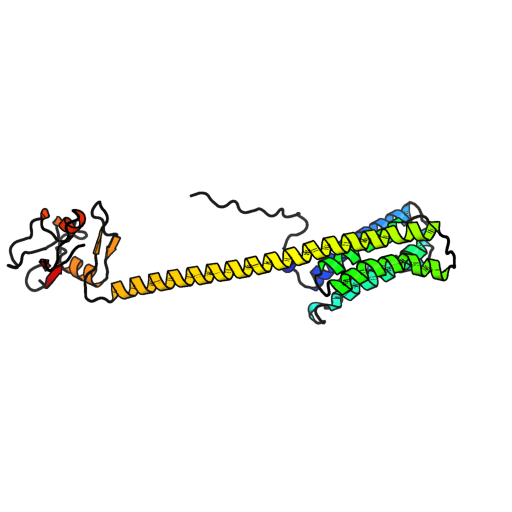5 GLY A C 1
ATOM 2310 O O . GLY A 1 295 ? -58.261 -0.151 49.740 1.00 81.25 295 GLY A O 1
ATOM 2311 N N . LYS A 1 296 ? -60.099 -0.821 48.660 1.00 77.06 296 LYS A N 1
ATOM 2312 C CA . LYS A 1 296 ? -59.731 -2.254 48.623 1.00 77.06 296 LYS A CA 1
ATOM 2313 C C . LYS A 1 296 ? -58.475 -2.572 47.798 1.00 77.06 296 LYS A C 1
ATOM 2315 O O . LYS A 1 296 ? -57.995 -3.700 47.862 1.00 77.06 296 LYS A O 1
ATOM 2320 N N . LYS A 1 297 ? -57.966 -1.621 47.007 1.00 81.31 297 LYS A N 1
ATOM 2321 C CA . LYS A 1 297 ? -56.750 -1.795 46.197 1.00 81.31 297 LYS A CA 1
ATOM 2322 C C . LYS A 1 297 ? -55.480 -1.334 46.920 1.00 81.31 297 LYS A C 1
ATOM 2324 O O . LYS A 1 297 ? -54.399 -1.508 46.367 1.00 81.31 297 LYS A O 1
ATOM 2329 N N . GLN A 1 298 ? -55.601 -0.800 48.137 1.00 87.31 298 GLN A N 1
ATOM 2330 C CA . GLN A 1 298 ? -54.467 -0.322 48.919 1.00 87.31 298 GLN A CA 1
ATOM 2331 C C . GLN A 1 298 ? -53.380 -1.386 49.107 1.00 87.31 298 GLN A C 1
ATOM 2333 O O . GLN A 1 298 ? -53.657 -2.549 49.417 1.00 87.31 298 GLN A O 1
ATOM 2338 N N . ARG A 1 299 ? -52.122 -0.970 48.954 1.00 87.19 299 ARG A N 1
ATOM 2339 C CA . ARG A 1 299 ? -50.942 -1.805 49.210 1.00 87.19 299 ARG A CA 1
ATOM 2340 C C . ARG A 1 299 ? -50.046 -1.113 50.227 1.00 87.19 299 ARG A C 1
ATOM 2342 O O . ARG A 1 299 ? -49.735 0.062 50.065 1.00 87.19 299 ARG A O 1
ATOM 2349 N N . ALA A 1 300 ? -49.612 -1.856 51.239 1.00 88.88 300 ALA A N 1
ATOM 2350 C CA . ALA A 1 300 ? -48.541 -1.413 52.120 1.00 88.88 300 ALA A CA 1
ATOM 2351 C C . ALA A 1 300 ? -47.211 -1.551 51.379 1.00 88.88 300 ALA A C 1
ATOM 2353 O O . ALA A 1 300 ? -46.944 -2.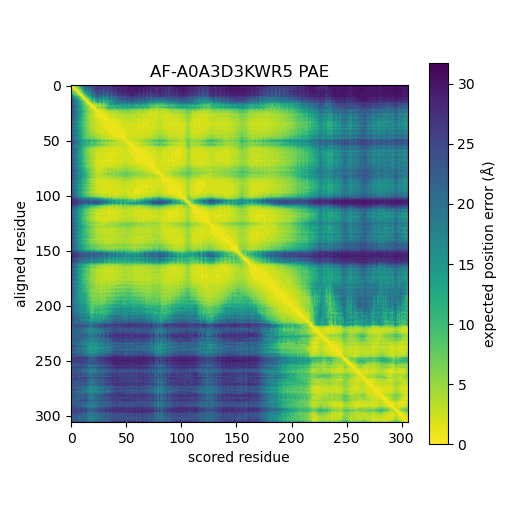600 50.781 1.00 88.88 300 ALA A O 1
ATOM 2354 N N . ILE A 1 301 ? -46.388 -0.514 51.440 1.00 89.56 301 ILE A N 1
ATOM 2355 C CA . ILE A 1 301 ? -45.014 -0.546 50.962 1.00 89.56 301 ILE A CA 1
ATOM 2356 C C . ILE A 1 301 ? -44.090 0.029 52.023 1.00 89.56 301 ILE A C 1
ATOM 2358 O O . ILE A 1 301 ? -44.427 0.967 52.743 1.00 89.56 301 ILE A O 1
ATOM 2362 N N . THR A 1 302 ? -42.902 -0.544 52.087 1.00 89.56 302 THR A N 1
ATOM 2363 C CA . THR A 1 302 ? -41.824 -0.048 52.925 1.00 89.56 302 THR A CA 1
ATOM 2364 C C . THR A 1 302 ? -40.855 0.712 52.033 1.00 89.56 302 THR A C 1
ATOM 2366 O O . THR A 1 302 ? -40.445 0.201 50.991 1.00 89.56 302 THR A O 1
ATOM 2369 N N . THR A 1 303 ? -40.524 1.939 52.420 1.00 91.00 303 THR A N 1
ATOM 2370 C CA . THR A 1 303 ? -39.677 2.853 51.651 1.00 91.00 303 THR A CA 1
ATOM 2371 C C . THR A 1 303 ? -38.402 3.175 52.420 1.00 91.00 303 THR A C 1
ATOM 2373 O O . THR A 1 303 ? -38.406 3.275 53.648 1.00 91.00 303 THR A O 1
ATOM 2376 N N . SER A 1 304 ? -37.308 3.333 51.683 1.00 89.56 304 SER A N 1
ATOM 2377 C CA . SER A 1 304 ? -35.998 3.693 52.217 1.00 89.56 304 SER A CA 1
ATOM 2378 C C . SER A 1 304 ? -35.331 4.648 51.234 1.00 89.56 304 SER A C 1
ATOM 2380 O O . SER A 1 304 ? -35.405 4.415 50.027 1.00 89.56 304 SER A O 1
ATOM 2382 N N . ALA A 1 305 ? -34.673 5.687 51.739 1.00 89.75 305 ALA A N 1
ATOM 2383 C CA . ALA A 1 305 ? -33.924 6.660 50.947 1.00 89.75 305 ALA A CA 1
ATOM 2384 C C . ALA A 1 305 ? -32.500 6.794 51.493 1.00 89.75 305 ALA A C 1
ATOM 2386 O O . ALA A 1 305 ? -32.273 6.654 52.701 1.00 89.75 305 ALA A O 1
ATOM 2387 N N . ARG A 1 306 ? -31.543 7.020 50.595 1.00 81.31 306 ARG A N 1
ATOM 2388 C CA . ARG A 1 306 ? -30.120 7.194 50.889 1.00 81.31 306 ARG A CA 1
ATOM 2389 C C . ARG A 1 306 ? -29.527 8.266 50.004 1.00 81.31 306 ARG A C 1
ATOM 2391 O O . ARG A 1 306 ? -29.971 8.340 48.840 1.00 81.31 306 ARG A O 1
#

Radius of gyration: 40.3 Å; Cα contacts (8 Å, |Δi|>4): 334; chains: 1; bounding box: 98×37×97 Å